Protein AF-A0A947QYA0-F1 (afdb_monomer)

pLDDT: mean 78.35, std 23.09, range [25.53, 98.69]

Mean predicted aligned error: 10.12 Å

Radius of gyration: 20.87 Å; Cα contacts (8 Å, |Δi|>4): 511; chains: 1; bounding box: 66×56×54 Å

Foldseek 3Di:
DDDDDPDDPPDDQDDDDDDDPPDDDPPPPPPDPDDPVPDRADFDPDQVVVVCVVVCVLVVVLCVVPVVVCVVLVNCVVLVVLLVVLVCCQPPVQVVLLVPFDQQADPPLVVVQVVLCVVLVVLQWHKFKDFDDCSFFRPVCVVLQSAGIKIKIKHFFDLVVLLPPLDASDDLSVSVQQSSQSVSVVVSQVVLSNRRKRKHKDGLPRSGGDRQVVCQQRQQADQALQRAGQGQPQGRGITMMMMHIPDPHDGHGGDPLVRVVLRLLACQLCVQQPLNQWANAFDCDNNDGHTHGNCVSNSVVCSVSSGGDRSLNRQLCNVPGSPVQVVCCVVPNDGDD

Solvent-accessible surface area (backbone atoms only — not comparable to full-atom values): 19123 Å² total; per-residue (Å²): 138,86,80,83,77,80,84,72,84,90,73,79,86,70,83,81,83,76,80,63,96,86,61,87,80,83,81,80,80,87,85,69,98,72,65,77,91,80,60,85,75,48,67,63,96,54,55,54,64,52,48,50,53,55,46,46,54,52,46,48,52,45,45,72,65,41,46,62,55,30,54,78,63,64,43,42,62,61,51,47,50,42,40,47,57,32,50,50,44,54,74,66,43,41,66,62,56,43,71,68,39,47,88,69,54,68,83,54,51,67,58,50,54,50,54,52,47,53,57,35,40,77,74,57,31,50,70,26,29,19,68,62,61,67,93,44,39,28,70,93,48,53,82,76,52,86,36,52,30,25,42,34,33,36,34,68,40,60,61,70,54,41,69,54,45,69,42,58,93,60,80,44,53,66,51,57,37,42,28,52,51,33,57,52,52,54,55,52,53,48,52,46,26,74,43,28,32,43,58,44,65,43,45,59,85,63,80,53,58,56,53,58,66,45,36,24,42,12,35,55,24,36,67,34,57,80,68,45,45,31,24,68,89,47,17,53,38,59,51,47,34,38,34,25,30,71,52,93,56,81,61,43,58,62,51,89,78,58,40,62,63,51,35,70,72,55,48,48,32,45,74,65,32,90,51,60,19,38,42,92,58,69,40,83,54,63,89,39,82,36,32,54,69,40,56,85,39,39,45,62,51,26,61,70,20,54,56,53,44,51,46,46,51,58,28,45,36,51,72,62,33,35,68,57,38,48,55,40,30,74,73,74,65,42,70,65,129

Secondary structure (DSSP, 8-state):
--------GGG---PPPPPPTTS-------S----TTS------SS-HHHHHHHHHHHHHHHHHHHHHHHHHTTHIIIIIHHHHHHHHIIIIIHHHHHHT--S-----HHHHHHHHHHHHHHTTEEEEEEE--GGGB-GGGGGG---SEEEEEEEE--HHHHHT-S-TTS--HHHHHHHHHHHHHHHHHHHHHHTT--EEEE-TT--SB-HHHHHHHTTS-EE-TTSSEEBTTTBT-EEEEEEEESS-PPPP------HHHHHHHH-HHHHH-TT--B-SS-EEETTEEEPPB-HHHHHHHHHHTTS--HHHHT-HHHHH-HHHHHHHHHHHS----

Sequence (337 aa):
MMGLTRYNVKKQKVEPRPPNPGKEITDKLSFVKLDPINIDLYSEINPLDELIVEMADKFALATLTEIPKWYKRNKLIKYGWGVSKSLLKMNFLQDFQNRLVSKKREEDLDRLKKDIKEYSAGLGYICGFTKIDRRFIAKARDEKFPYNTALVLGMEMDKGLLDEVPQPGKKLFDFEIYVKSGQEIYKVARFIRSKGYRCWVRVPFDGWVKYPPHAINAGLGELGAQGVVITKEFGPRQRWGMISIDADIEMDSPVDLKMAAYCDACRKCIKACPGRAISEDRVWWRGVYKRKINDTKCWPYFTKYEGCGICLKVCPINRHGYAECMAAFEKNGTILR

Nearest PDB structures (foldseek):
  4ur3-assembly2_F  TM=8.613E-01  e=3.051E-14  Sulfurospirillum multivorans
  4ur3-assembly1_A  TM=8.333E-01  e=2.040E-14  Sulfurospirillum multivorans
  8q4h-assembly1_B  TM=8.816E-01  e=8.117E-14  Desulfitobacterium hafniense TCE1
  4ur3-assembly3_C  TM=8.707E-01  e=1.214E-13  Sulfurospirillum multivorans
  4ur3-assembly2_E  TM=8.457E-01  e=2.718E-13  Sulfurospirillum multivorans

Structure (mmCIF, N/CA/C/O backbone):
data_AF-A0A947QYA0-F1
#
_entry.id   AF-A0A947QYA0-F1
#
loop_
_atom_site.group_PDB
_atom_site.id
_atom_site.type_symbol
_atom_site.label_atom_id
_atom_site.label_alt_id
_atom_site.label_comp_id
_atom_site.label_asym_id
_atom_site.label_entity_id
_atom_site.label_seq_id
_atom_site.pdbx_PDB_ins_code
_atom_site.Cartn_x
_atom_site.Cartn_y
_atom_site.Cartn_z
_atom_site.occupancy
_atom_site.B_iso_or_equiv
_atom_site.auth_seq_id
_atom_site.auth_comp_id
_atom_site.auth_asym_id
_atom_site.auth_atom_id
_atom_site.pdbx_PDB_model_num
ATOM 1 N N . MET A 1 1 ? 43.607 -20.276 2.473 1.00 31.22 1 MET A N 1
ATOM 2 C CA . MET A 1 1 ? 42.440 -20.547 1.603 1.00 31.22 1 MET A CA 1
ATOM 3 C C . MET A 1 1 ? 41.326 -21.142 2.459 1.00 31.22 1 MET A C 1
ATOM 5 O O . MET A 1 1 ? 41.333 -22.339 2.701 1.00 31.22 1 MET A O 1
ATOM 9 N N . MET A 1 2 ? 40.425 -20.315 2.999 1.00 26.70 2 MET A N 1
ATOM 10 C CA . MET A 1 2 ? 39.260 -20.795 3.756 1.00 26.70 2 MET A CA 1
ATOM 11 C C . MET A 1 2 ? 38.123 -21.082 2.773 1.00 26.70 2 MET A C 1
ATOM 13 O O . MET A 1 2 ? 37.669 -20.186 2.062 1.00 26.70 2 MET A O 1
ATOM 17 N N . GLY A 1 3 ? 37.726 -22.351 2.685 1.00 25.95 3 GLY A N 1
ATOM 18 C CA . GLY A 1 3 ? 36.677 -22.821 1.788 1.00 25.95 3 GLY A CA 1
ATOM 19 C C . GLY A 1 3 ? 35.308 -22.259 2.171 1.00 25.95 3 GLY A C 1
ATOM 20 O O . GLY A 1 3 ? 34.833 -22.461 3.285 1.00 25.95 3 GLY A O 1
ATOM 21 N N . LEU A 1 4 ? 34.667 -21.577 1.222 1.00 27.31 4 LEU A N 1
ATOM 22 C CA . LEU A 1 4 ? 33.267 -21.162 1.291 1.00 27.31 4 LEU A CA 1
ATOM 23 C C . LEU A 1 4 ? 32.371 -22.405 1.376 1.00 27.31 4 LEU A C 1
ATOM 25 O O . LEU A 1 4 ? 32.136 -23.089 0.378 1.00 27.31 4 LEU A O 1
ATOM 29 N N . THR A 1 5 ? 31.854 -22.704 2.564 1.00 29.92 5 THR A N 1
ATOM 30 C CA . THR A 1 5 ? 30.836 -23.739 2.749 1.00 29.92 5 THR A CA 1
ATOM 31 C C . THR A 1 5 ? 29.537 -23.248 2.104 1.00 29.92 5 THR A C 1
ATOM 33 O O . THR A 1 5 ? 28.936 -22.268 2.542 1.00 29.92 5 THR A O 1
ATOM 36 N N . ARG A 1 6 ? 29.106 -23.889 1.010 1.00 29.11 6 ARG A N 1
ATOM 37 C CA . ARG A 1 6 ? 27.825 -23.582 0.356 1.00 29.11 6 ARG A CA 1
ATOM 38 C C . ARG A 1 6 ? 26.673 -23.898 1.317 1.00 29.11 6 ARG A C 1
ATOM 40 O O . ARG A 1 6 ? 26.448 -25.054 1.663 1.00 29.11 6 ARG A O 1
ATOM 47 N N . TYR A 1 7 ? 25.945 -22.857 1.712 1.00 30.08 7 TYR A N 1
ATOM 48 C CA . TYR A 1 7 ? 24.762 -22.910 2.571 1.00 30.08 7 TYR A CA 1
ATOM 49 C C . TYR A 1 7 ? 23.664 -23.788 1.937 1.00 30.08 7 TYR A C 1
ATOM 51 O O . TYR A 1 7 ? 23.160 -23.479 0.854 1.00 30.08 7 TYR A O 1
ATOM 59 N N . ASN A 1 8 ? 23.311 -24.910 2.575 1.00 30.14 8 ASN A N 1
ATOM 60 C CA . ASN A 1 8 ? 22.344 -25.878 2.048 1.00 30.14 8 ASN A CA 1
ATOM 61 C C . ASN A 1 8 ? 20.943 -25.637 2.637 1.00 30.14 8 ASN A C 1
ATOM 63 O O . ASN A 1 8 ? 20.602 -26.140 3.703 1.00 30.14 8 ASN A O 1
ATOM 67 N N . VAL A 1 9 ? 20.130 -24.875 1.902 1.00 33.84 9 VAL A N 1
ATOM 68 C CA . VAL A 1 9 ? 18.779 -24.413 2.280 1.00 33.84 9 VAL A CA 1
ATOM 69 C C . VAL A 1 9 ? 17.756 -25.560 2.435 1.00 33.84 9 VAL A C 1
ATOM 71 O O . VAL A 1 9 ? 16.688 -25.356 2.994 1.00 33.84 9 VAL A O 1
ATOM 74 N N . LYS A 1 10 ? 18.054 -26.780 1.964 1.00 30.34 10 LYS A N 1
ATOM 75 C CA . LYS A 1 10 ? 17.074 -27.881 1.840 1.00 30.34 10 LYS A CA 1
ATOM 76 C C . LYS A 1 10 ? 16.893 -28.769 3.086 1.00 30.34 10 LYS A C 1
ATOM 78 O O . LYS A 1 10 ? 16.230 -29.794 2.978 1.00 30.34 10 LYS A O 1
ATOM 83 N N . LYS A 1 11 ? 17.520 -28.467 4.231 1.00 30.19 11 LYS A N 1
ATOM 84 C CA . LYS A 1 11 ? 17.563 -29.401 5.384 1.00 30.19 11 LYS A CA 1
ATOM 85 C C . LYS A 1 11 ? 17.212 -28.812 6.755 1.00 30.19 11 LYS A C 1
ATOM 87 O O . LYS A 1 11 ? 17.396 -29.500 7.755 1.00 30.19 11 LYS A O 1
ATOM 92 N N . GLN A 1 12 ? 16.722 -27.580 6.844 1.00 32.72 12 GLN A N 1
ATOM 93 C CA . GLN A 1 12 ? 16.329 -27.024 8.142 1.00 32.72 12 GLN A CA 1
ATOM 94 C C . GLN A 1 12 ? 14.860 -27.330 8.421 1.00 32.72 12 GLN A C 1
ATOM 96 O O . GLN A 1 12 ? 14.019 -26.896 7.651 1.00 32.72 12 GLN A O 1
ATOM 101 N N . LYS A 1 13 ? 14.583 -28.070 9.505 1.00 25.72 13 LYS A N 1
ATOM 102 C CA . LYS A 1 13 ? 13.249 -28.227 10.104 1.00 25.72 13 LYS A CA 1
ATOM 103 C C . LYS A 1 13 ? 12.979 -27.047 11.053 1.00 25.72 13 LYS A C 1
ATOM 105 O O . LYS A 1 13 ? 13.801 -26.823 11.935 1.00 25.72 13 LYS A O 1
ATOM 110 N N . VAL A 1 14 ? 11.887 -26.290 10.894 1.00 32.12 14 VAL A N 1
ATOM 111 C CA . VAL A 1 14 ? 11.500 -25.164 11.783 1.00 32.12 14 VAL A CA 1
ATOM 112 C C . VAL A 1 14 ? 10.113 -25.431 12.333 1.00 32.12 14 VAL A C 1
ATOM 114 O O . VAL A 1 14 ? 9.182 -25.744 11.595 1.00 32.12 14 VAL A O 1
ATOM 117 N N . GLU A 1 15 ? 9.981 -25.276 13.644 1.00 29.33 15 GLU A N 1
ATOM 118 C CA . GLU A 1 15 ? 8.714 -25.428 14.346 1.00 29.33 15 GLU A CA 1
ATOM 119 C C . GLU A 1 15 ? 7.908 -24.112 14.329 1.00 29.33 15 GLU A C 1
ATOM 121 O O . GLU A 1 15 ? 8.476 -23.028 14.514 1.00 29.33 15 GLU A O 1
ATOM 126 N N . PRO A 1 16 ? 6.582 -24.165 14.095 1.00 33.41 16 PRO A N 1
ATOM 127 C CA . PRO A 1 16 ? 5.722 -22.987 14.088 1.00 33.41 16 PRO A CA 1
ATOM 128 C C . PRO A 1 16 ? 5.685 -22.300 15.460 1.00 33.41 16 PRO A C 1
ATOM 130 O O . PRO A 1 16 ? 5.711 -22.942 16.508 1.00 33.41 16 PRO A O 1
ATOM 133 N N . ARG A 1 17 ? 5.579 -20.964 15.460 1.00 34.44 17 ARG A N 1
ATOM 134 C CA . ARG A 1 17 ? 5.457 -20.183 16.697 1.00 34.44 17 ARG A CA 1
ATOM 135 C C . ARG A 1 17 ? 4.131 -20.528 17.394 1.00 34.44 17 ARG A C 1
ATOM 137 O O . ARG A 1 17 ? 3.089 -20.391 16.750 1.00 34.44 17 ARG A O 1
ATOM 144 N N . PRO A 1 18 ? 4.141 -20.900 18.686 1.00 33.19 18 PRO A N 1
ATOM 145 C CA . PRO A 1 18 ? 2.910 -21.158 19.416 1.00 33.19 18 PRO A CA 1
ATOM 146 C C . PRO A 1 18 ? 2.047 -19.884 19.514 1.00 33.19 18 PRO A C 1
ATOM 148 O O . PRO A 1 18 ? 2.590 -18.770 19.486 1.00 33.19 18 PRO A O 1
ATOM 151 N N . PRO A 1 19 ? 0.713 -20.027 19.617 1.00 37.72 19 PRO A N 1
ATOM 152 C CA . PRO A 1 19 ? -0.215 -18.909 19.761 1.00 37.72 19 PRO A CA 1
ATOM 153 C C . PRO A 1 19 ? 0.174 -17.990 20.927 1.00 37.72 19 PRO A C 1
ATOM 155 O O . PRO A 1 19 ? 0.629 -18.452 21.973 1.00 37.72 19 PRO A O 1
ATOM 158 N N . ASN A 1 20 ? -0.015 -16.678 20.764 1.00 38.50 20 ASN A N 1
ATOM 159 C CA . ASN A 1 20 ? 0.083 -15.745 21.886 1.00 38.50 20 ASN A CA 1
ATOM 160 C C . ASN A 1 20 ? -1.099 -16.035 22.841 1.00 38.50 20 ASN A C 1
ATOM 162 O O . ASN A 1 20 ? -2.232 -16.087 22.356 1.00 38.50 20 ASN A O 1
ATOM 166 N N . PRO A 1 21 ? -0.889 -16.188 24.164 1.00 35.03 21 PRO A N 1
ATOM 167 C CA . PRO A 1 21 ? -1.960 -16.446 25.139 1.00 35.03 21 PRO A CA 1
ATOM 168 C C . PRO A 1 21 ? -3.083 -15.388 25.178 1.00 35.03 21 PRO A C 1
ATOM 170 O O . PRO A 1 21 ? -4.067 -15.566 25.886 1.00 35.03 21 PRO A O 1
ATOM 173 N N . GLY A 1 22 ? -2.966 -14.289 24.425 1.00 41.53 22 GLY A N 1
ATOM 174 C CA . GLY A 1 22 ? -3.929 -13.191 24.392 1.00 41.53 22 GLY A CA 1
ATOM 175 C C . GLY A 1 22 ? -4.963 -13.172 23.260 1.00 41.53 22 GLY A C 1
ATOM 176 O O . GLY A 1 22 ? -5.577 -12.117 23.113 1.00 41.53 22 GLY A O 1
ATOM 177 N N . LYS A 1 23 ? -5.146 -14.223 22.440 1.00 36.81 23 LYS A N 1
ATOM 178 C CA . LYS A 1 23 ? -6.290 -14.354 21.499 1.00 36.81 23 LYS A CA 1
ATOM 179 C C . LYS A 1 23 ? -6.265 -15.704 20.768 1.00 36.81 23 LYS A C 1
ATOM 181 O O . LYS A 1 23 ? -5.322 -15.982 20.029 1.00 36.81 23 LYS A O 1
ATOM 186 N N . GLU A 1 24 ? -7.303 -16.519 20.954 1.00 31.59 24 GLU A N 1
ATOM 187 C CA . GLU A 1 24 ? -7.482 -17.789 20.241 1.00 31.59 24 GLU A CA 1
ATOM 188 C C . GLU A 1 24 ? -7.489 -17.573 18.719 1.00 31.59 24 GLU A C 1
ATOM 190 O O . GLU A 1 24 ? -8.230 -16.745 18.183 1.00 31.59 24 GLU A O 1
ATOM 195 N N . ILE A 1 25 ? -6.644 -18.327 18.015 1.00 33.81 25 ILE A N 1
ATOM 196 C CA . ILE A 1 25 ? -6.701 -18.469 16.561 1.00 33.81 25 ILE A CA 1
ATOM 197 C C . ILE A 1 25 ? -7.851 -19.434 16.270 1.00 33.81 25 ILE A C 1
ATOM 199 O O . ILE A 1 25 ? -7.698 -20.645 16.402 1.00 33.81 25 ILE A O 1
ATOM 203 N N . THR A 1 26 ? -9.009 -18.910 15.878 1.00 33.06 26 THR A N 1
ATOM 204 C CA . THR A 1 26 ? -10.124 -19.720 15.373 1.00 33.06 26 THR A CA 1
ATOM 205 C C . THR A 1 26 ? -9.964 -19.976 13.873 1.00 33.06 26 THR A C 1
ATOM 207 O O . THR A 1 26 ? -10.788 -19.568 13.060 1.00 33.06 26 THR A O 1
ATOM 210 N N . ASP A 1 27 ? -8.891 -20.669 13.484 1.00 32.41 27 ASP A N 1
ATOM 211 C CA . ASP A 1 27 ? -8.759 -21.193 12.122 1.00 32.41 27 ASP A CA 1
ATOM 212 C C . ASP A 1 27 ? -9.452 -22.559 12.024 1.00 32.41 27 ASP A C 1
ATOM 214 O O . ASP A 1 27 ? -8.871 -23.615 12.265 1.00 32.41 27 ASP A O 1
ATOM 218 N N . LYS A 1 28 ? -10.720 -22.530 11.609 1.00 29.25 28 LYS A N 1
ATOM 219 C CA . LYS A 1 28 ? -11.321 -23.605 10.808 1.00 29.25 28 LYS A CA 1
ATOM 220 C C . LYS A 1 28 ? -11.750 -23.020 9.460 1.00 29.25 28 LYS A C 1
ATOM 222 O O . LYS A 1 28 ? -12.935 -22.864 9.192 1.00 29.25 28 LYS A O 1
ATOM 227 N N . LEU A 1 29 ? -10.779 -22.665 8.617 1.00 32.69 29 LEU A N 1
ATOM 228 C CA . LEU A 1 29 ? -11.020 -22.332 7.208 1.00 32.69 29 LEU A CA 1
ATOM 229 C C . LEU A 1 29 ? -10.965 -23.626 6.379 1.00 32.69 29 LEU A C 1
ATOM 231 O O . LEU A 1 29 ? -9.917 -24.254 6.259 1.00 32.69 29 LEU A O 1
ATOM 235 N N . SER A 1 30 ? -12.114 -24.045 5.843 1.00 27.11 30 SER A N 1
ATOM 236 C CA . SER A 1 30 ? -12.373 -25.365 5.243 1.00 27.11 30 SER A CA 1
ATOM 237 C C . SER A 1 30 ? -12.314 -25.423 3.707 1.00 27.11 30 SER A C 1
ATOM 239 O O . SER A 1 30 ? -12.821 -26.375 3.122 1.00 27.11 30 SER A O 1
ATOM 241 N N . PHE A 1 31 ? -11.690 -24.466 3.016 1.00 27.56 31 PHE A N 1
ATOM 242 C CA . PHE A 1 31 ? -11.743 -24.407 1.540 1.00 27.56 31 PHE A CA 1
ATOM 243 C C . PHE A 1 31 ? -10.411 -24.582 0.801 1.00 27.56 31 PHE A C 1
ATOM 245 O O . PHE A 1 31 ? -10.337 -24.323 -0.396 1.00 27.56 31 PHE A O 1
ATOM 252 N N . VAL A 1 32 ? -9.371 -25.116 1.446 1.00 31.05 32 VAL A N 1
ATOM 253 C CA . VAL A 1 32 ? -8.182 -25.578 0.712 1.00 31.05 32 VAL A CA 1
ATOM 254 C C . VAL A 1 32 ? -7.774 -26.961 1.214 1.00 31.05 32 VAL A C 1
ATOM 256 O O . VAL A 1 32 ? -7.198 -27.094 2.290 1.00 31.05 32 VAL A O 1
ATOM 259 N N . LYS A 1 33 ? -8.074 -28.015 0.440 1.00 25.53 33 LYS A N 1
ATOM 260 C CA . LYS A 1 33 ? -7.442 -29.328 0.642 1.00 25.53 33 LYS A CA 1
ATOM 261 C C . LYS A 1 33 ? -5.977 -29.194 0.237 1.00 25.53 33 LYS A C 1
ATOM 263 O O . LYS A 1 33 ? -5.658 -29.108 -0.945 1.00 25.53 33 LYS A O 1
ATOM 268 N N . LEU A 1 34 ? -5.115 -29.124 1.239 1.00 31.20 34 LEU A N 1
ATOM 269 C CA . LEU A 1 34 ? -3.672 -29.010 1.103 1.00 31.20 34 LEU A CA 1
ATOM 270 C C . LEU A 1 34 ? -3.041 -30.355 1.484 1.00 31.20 34 LEU A C 1
ATOM 272 O O . LEU A 1 34 ? -3.290 -30.863 2.574 1.00 31.20 34 LEU A O 1
ATOM 276 N N . ASP A 1 35 ? -2.279 -30.937 0.555 1.00 30.56 35 ASP A N 1
ATOM 277 C CA . ASP A 1 35 ? -1.570 -32.214 0.710 1.00 30.56 35 ASP A CA 1
ATOM 278 C C . ASP A 1 35 ? -0.407 -32.072 1.721 1.00 30.56 35 ASP A C 1
ATOM 280 O O . ASP A 1 35 ? 0.559 -31.354 1.436 1.00 30.56 35 ASP A O 1
ATOM 284 N N . PRO A 1 36 ? -0.466 -32.741 2.890 1.00 31.17 36 PRO A N 1
ATOM 285 C CA . PRO A 1 36 ? 0.509 -32.583 3.971 1.00 31.17 36 PRO A CA 1
ATOM 286 C C . PRO A 1 36 ? 1.910 -33.133 3.672 1.00 31.17 36 PRO A C 1
ATOM 288 O O . PRO A 1 36 ? 2.841 -32.814 4.405 1.00 31.17 36 PRO A O 1
ATOM 291 N N . ILE A 1 37 ? 2.088 -33.956 2.631 1.00 30.08 37 ILE A N 1
ATOM 292 C CA . ILE A 1 37 ? 3.394 -34.560 2.299 1.00 30.08 37 ILE A CA 1
ATOM 293 C C . ILE A 1 37 ? 4.252 -33.643 1.412 1.00 30.08 37 ILE A C 1
ATOM 295 O O . ILE A 1 37 ? 5.474 -33.780 1.385 1.00 30.08 37 ILE A O 1
ATOM 299 N N . ASN A 1 38 ? 3.642 -32.652 0.755 1.00 30.31 38 ASN A N 1
ATOM 300 C CA . ASN A 1 38 ? 4.320 -31.732 -0.167 1.00 30.31 38 ASN A CA 1
ATOM 301 C C . ASN A 1 38 ? 4.399 -30.274 0.329 1.00 30.31 38 ASN A C 1
ATOM 303 O O . ASN A 1 38 ? 4.838 -29.392 -0.412 1.00 30.31 38 ASN A O 1
ATOM 307 N N . ILE A 1 39 ? 3.994 -29.997 1.572 1.00 30.45 39 ILE A N 1
ATOM 308 C CA . ILE A 1 39 ? 3.963 -28.643 2.141 1.00 30.45 39 ILE A CA 1
ATOM 309 C C . ILE A 1 39 ? 4.933 -28.574 3.316 1.00 30.45 39 ILE A C 1
ATOM 311 O O . ILE A 1 39 ? 4.576 -28.769 4.473 1.00 30.45 39 ILE A O 1
ATOM 315 N N . ASP A 1 40 ? 6.187 -28.280 2.983 1.00 28.52 40 ASP A N 1
ATOM 316 C CA . ASP A 1 40 ? 7.216 -27.941 3.959 1.00 28.52 40 ASP A CA 1
ATOM 317 C C . ASP A 1 40 ? 7.166 -26.421 4.222 1.00 28.52 40 ASP A C 1
ATOM 319 O O . ASP A 1 40 ? 7.440 -25.583 3.353 1.00 28.52 40 ASP A O 1
ATOM 323 N N . LEU A 1 41 ? 6.679 -26.075 5.413 1.00 31.88 41 LEU A N 1
ATOM 324 C CA . LEU A 1 41 ? 6.309 -24.737 5.866 1.00 31.88 41 LEU A CA 1
ATOM 325 C C . LEU A 1 41 ? 7.538 -23.971 6.370 1.00 31.88 41 LEU A C 1
ATOM 327 O O . LEU A 1 41 ? 8.047 -24.278 7.440 1.00 31.88 41 LEU A O 1
ATOM 331 N N . TYR A 1 42 ? 7.943 -22.896 5.680 1.00 33.66 42 TYR A N 1
ATOM 332 C CA . TYR A 1 42 ? 8.852 -21.898 6.266 1.00 33.66 42 TYR A CA 1
ATOM 333 C C . TYR A 1 42 ? 8.341 -20.475 6.090 1.00 33.66 42 TYR A C 1
ATOM 335 O O . TYR A 1 42 ? 8.258 -19.914 4.989 1.00 33.66 42 TYR A O 1
ATOM 343 N N . SER A 1 43 ? 8.050 -19.894 7.253 1.00 30.97 43 SER A N 1
ATOM 344 C CA . SER A 1 43 ? 8.155 -18.481 7.563 1.00 30.97 43 SER A CA 1
ATOM 345 C C . SER A 1 43 ? 9.563 -17.957 7.279 1.00 30.97 43 SER A C 1
ATOM 347 O O . SER A 1 43 ? 10.472 -18.650 6.838 1.00 30.97 43 SER A O 1
ATOM 349 N N . GLU A 1 44 ? 9.711 -16.666 7.489 1.00 37.16 44 GLU A N 1
ATOM 350 C CA . GLU A 1 44 ? 10.915 -15.892 7.296 1.00 37.16 44 GLU A CA 1
ATOM 351 C C . GLU A 1 44 ? 12.205 -16.641 7.722 1.00 37.16 44 GLU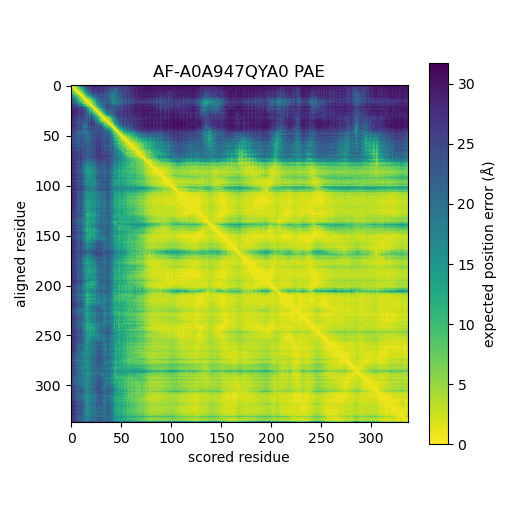 A C 1
ATOM 353 O O . GLU A 1 44 ? 12.353 -16.911 8.902 1.00 37.16 44 GLU A O 1
ATOM 358 N N . ILE A 1 45 ? 13.131 -16.976 6.800 1.00 30.81 45 ILE A N 1
ATOM 359 C CA . ILE A 1 45 ? 14.412 -17.663 7.142 1.00 30.81 45 ILE A CA 1
ATOM 360 C C . ILE A 1 45 ? 15.259 -16.878 8.166 1.00 30.81 45 ILE A C 1
ATOM 362 O O . ILE A 1 45 ? 16.112 -17.466 8.808 1.00 30.81 45 ILE A O 1
ATOM 366 N N . ASN A 1 46 ? 14.945 -15.602 8.392 1.00 31.81 46 ASN A N 1
ATOM 367 C CA . ASN A 1 46 ? 15.413 -14.852 9.551 1.00 31.81 46 ASN A CA 1
ATOM 368 C C . ASN A 1 46 ? 14.168 -14.365 10.311 1.00 31.81 46 ASN A C 1
ATOM 370 O O . ASN A 1 46 ? 13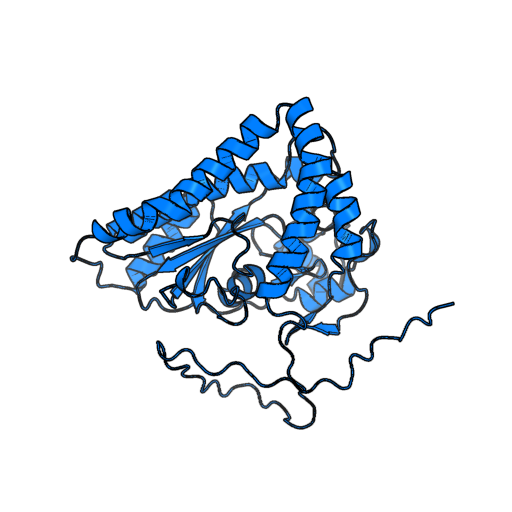.285 -13.785 9.658 1.00 31.81 46 ASN A O 1
ATOM 374 N N . PRO A 1 47 ? 14.042 -14.559 11.640 1.00 37.84 47 PRO A N 1
ATOM 375 C CA . PRO A 1 47 ? 13.029 -13.855 12.422 1.00 37.84 47 PRO A CA 1
ATOM 376 C C . PRO A 1 47 ? 13.095 -12.358 12.093 1.00 37.84 47 PRO A C 1
ATOM 378 O O . PRO A 1 47 ? 14.174 -11.821 11.851 1.00 37.84 47 PRO A O 1
ATOM 381 N N . LEU A 1 48 ? 11.956 -11.653 12.067 1.00 38.47 48 LEU A N 1
ATOM 382 C CA . LEU A 1 48 ? 11.957 -10.200 11.825 1.00 38.47 48 LEU A CA 1
ATOM 383 C C . LEU A 1 48 ? 12.933 -9.455 12.754 1.00 38.47 48 LEU A C 1
ATOM 385 O O . LEU A 1 48 ? 13.435 -8.409 12.371 1.00 38.47 48 LEU A O 1
ATOM 389 N N . ASP A 1 49 ? 13.245 -10.027 13.916 1.00 35.47 49 ASP A N 1
ATOM 390 C CA . ASP A 1 49 ? 14.230 -9.523 14.871 1.00 35.47 49 ASP A CA 1
ATOM 391 C C . ASP A 1 49 ? 15.674 -9.500 14.304 1.00 35.47 49 ASP A C 1
ATOM 393 O O . ASP A 1 49 ? 16.422 -8.570 14.582 1.00 35.47 49 ASP A O 1
ATOM 397 N N . GLU A 1 50 ? 16.058 -10.438 13.432 1.00 34.66 50 GLU A N 1
ATOM 398 C CA . GLU A 1 50 ? 17.332 -10.406 12.686 1.00 34.66 50 GLU A CA 1
ATOM 399 C C . GLU A 1 50 ? 17.273 -9.444 11.489 1.00 34.66 50 GLU A C 1
ATOM 401 O O . GLU A 1 50 ? 18.268 -8.804 11.145 1.00 34.66 50 GLU A O 1
ATOM 406 N N . LEU A 1 51 ? 16.085 -9.257 10.897 1.00 40.69 51 LEU A N 1
ATOM 407 C CA . LEU A 1 51 ? 15.862 -8.226 9.880 1.00 40.69 51 LEU A CA 1
ATOM 408 C C . LEU A 1 51 ? 16.074 -6.820 10.459 1.00 40.69 51 LEU A C 1
ATOM 410 O O . LEU A 1 51 ? 16.473 -5.933 9.717 1.00 40.69 51 LEU A O 1
ATOM 414 N N . ILE A 1 52 ? 15.833 -6.611 11.762 1.00 40.81 52 ILE A N 1
ATOM 415 C CA . ILE A 1 52 ? 16.133 -5.348 12.456 1.00 40.81 52 ILE A CA 1
ATOM 416 C C . ILE A 1 52 ? 17.638 -5.085 12.461 1.00 40.81 52 ILE A C 1
ATOM 418 O O . ILE A 1 52 ? 18.027 -3.948 12.227 1.00 40.81 52 ILE A O 1
ATOM 422 N N . VAL A 1 53 ? 18.473 -6.105 12.680 1.00 41.47 53 VAL A N 1
ATOM 423 C CA . VAL A 1 53 ? 19.940 -5.973 12.665 1.00 41.47 53 VAL A CA 1
ATOM 424 C C . VAL A 1 53 ? 20.439 -5.715 11.242 1.00 41.47 53 VAL A C 1
ATOM 426 O O . VAL A 1 53 ? 21.127 -4.728 11.006 1.00 41.47 53 VAL A O 1
ATOM 429 N N . GLU A 1 54 ? 19.994 -6.499 10.255 1.00 42.06 54 GLU A N 1
ATOM 430 C CA . GLU A 1 54 ? 20.364 -6.269 8.850 1.00 42.06 54 GLU A CA 1
ATOM 431 C C . GLU A 1 54 ? 19.834 -4.935 8.302 1.00 42.06 54 GLU A C 1
ATOM 433 O O . GLU A 1 54 ? 20.502 -4.270 7.507 1.00 42.06 54 GLU A O 1
ATOM 438 N N . MET A 1 55 ? 18.619 -4.527 8.691 1.00 41.78 55 MET A N 1
ATOM 439 C CA . MET A 1 55 ? 18.088 -3.205 8.366 1.00 41.78 55 MET A CA 1
ATOM 440 C C . MET A 1 55 ? 18.846 -2.122 9.111 1.00 41.78 55 MET A C 1
ATOM 442 O O . MET A 1 55 ? 19.054 -1.084 8.506 1.00 41.78 55 MET A O 1
ATOM 446 N N . ALA A 1 56 ? 19.270 -2.323 10.359 1.00 43.59 56 ALA A N 1
ATOM 447 C CA . ALA A 1 56 ? 20.089 -1.361 11.085 1.00 43.59 56 ALA A CA 1
ATOM 448 C C . ALA A 1 56 ? 21.445 -1.176 10.401 1.00 43.59 56 ALA A C 1
ATOM 450 O O . ALA A 1 56 ? 21.850 -0.037 10.229 1.00 43.59 56 ALA A O 1
ATOM 451 N N . ASP A 1 57 ? 22.077 -2.237 9.898 1.00 46.34 57 ASP A N 1
ATOM 452 C CA . ASP A 1 57 ? 23.325 -2.146 9.132 1.00 46.34 57 ASP A CA 1
ATOM 453 C C . ASP A 1 57 ? 23.113 -1.472 7.769 1.00 46.34 57 ASP A C 1
ATOM 455 O O . ASP A 1 57 ? 23.852 -0.562 7.388 1.00 46.34 57 ASP A O 1
ATOM 459 N N . LYS A 1 58 ? 22.055 -1.847 7.034 1.00 47.25 58 LYS A N 1
ATOM 460 C CA . LYS A 1 58 ? 21.684 -1.207 5.755 1.00 47.25 58 LYS A CA 1
ATOM 461 C C . LYS A 1 58 ? 21.259 0.253 5.947 1.00 47.25 58 LYS A C 1
ATOM 463 O O . LYS A 1 58 ? 21.542 1.087 5.086 1.00 47.25 58 LYS A O 1
ATOM 468 N N . PHE A 1 59 ? 20.589 0.567 7.052 1.00 46.78 59 PHE A N 1
ATOM 469 C CA . PHE A 1 59 ? 20.145 1.906 7.424 1.00 46.78 59 PHE A CA 1
ATOM 470 C C . PHE A 1 59 ? 21.308 2.728 7.955 1.00 46.78 59 PHE A C 1
ATOM 472 O O . PHE A 1 59 ? 21.379 3.893 7.608 1.00 46.78 59 PHE A O 1
ATOM 479 N N . ALA A 1 60 ? 22.246 2.156 8.707 1.00 48.19 60 ALA A N 1
ATOM 480 C CA . ALA A 1 60 ? 23.485 2.800 9.127 1.00 48.19 60 ALA A CA 1
ATOM 481 C C . ALA A 1 60 ? 24.355 3.114 7.910 1.00 48.19 60 ALA A C 1
ATOM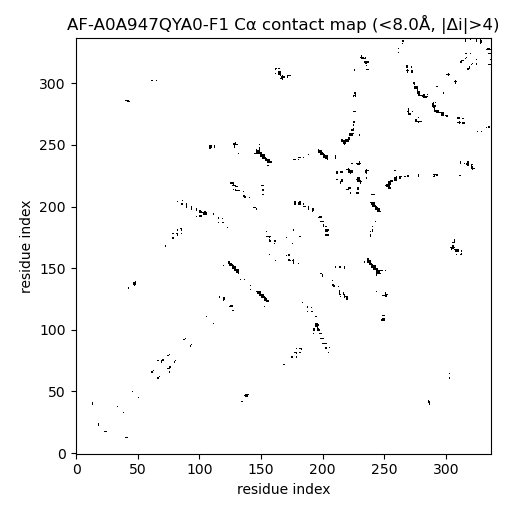 483 O O . ALA A 1 60 ? 24.812 4.242 7.769 1.00 48.19 60 ALA A O 1
ATOM 484 N N . LEU A 1 61 ? 24.490 2.178 6.966 1.00 47.31 61 LEU A N 1
ATOM 485 C CA . LEU A 1 61 ? 25.181 2.417 5.702 1.00 47.31 61 LEU A CA 1
ATOM 486 C C . LEU A 1 61 ? 24.494 3.527 4.895 1.00 47.31 61 LEU A C 1
ATOM 488 O O . LEU A 1 61 ? 25.150 4.481 4.496 1.00 47.31 61 LEU A O 1
ATOM 492 N N . ALA A 1 62 ? 23.170 3.462 4.718 1.00 48.16 62 ALA A N 1
ATOM 493 C CA . ALA A 1 62 ? 22.412 4.516 4.042 1.00 48.16 62 ALA A CA 1
ATOM 494 C C . ALA A 1 62 ? 22.468 5.855 4.799 1.00 48.16 62 ALA A C 1
ATOM 496 O O . ALA A 1 62 ? 22.533 6.911 4.186 1.00 48.16 62 ALA A O 1
ATOM 497 N N . THR A 1 63 ? 22.491 5.831 6.128 1.00 51.16 63 THR A N 1
ATOM 498 C CA . THR A 1 63 ? 22.639 7.007 6.991 1.00 51.16 63 THR A CA 1
ATOM 499 C C . THR A 1 63 ? 24.002 7.642 6.738 1.00 51.16 63 THR A C 1
ATOM 501 O O . THR A 1 63 ? 24.078 8.823 6.422 1.00 51.16 63 THR A O 1
ATOM 504 N N . LEU A 1 64 ? 25.073 6.853 6.768 1.00 51.31 64 LEU A N 1
ATOM 505 C CA . LEU A 1 64 ? 26.440 7.317 6.551 1.00 51.31 64 LEU A CA 1
ATOM 506 C C . LEU A 1 64 ? 26.683 7.800 5.112 1.00 51.31 64 LEU A C 1
ATOM 508 O O . LEU A 1 64 ? 27.439 8.750 4.918 1.00 51.31 64 LEU A O 1
ATOM 512 N N . THR A 1 65 ? 26.041 7.205 4.098 1.00 54.75 65 THR A N 1
ATOM 513 C CA . THR A 1 65 ? 26.264 7.576 2.687 1.00 54.75 65 THR A CA 1
ATOM 514 C C . THR A 1 65 ? 25.274 8.604 2.139 1.00 54.75 65 THR A C 1
ATOM 516 O O . THR A 1 65 ? 25.646 9.402 1.274 1.00 54.75 65 THR A O 1
ATOM 519 N N . GLU A 1 66 ? 24.024 8.613 2.609 1.00 58.12 66 GLU A N 1
ATOM 520 C CA . GLU A 1 66 ? 22.938 9.438 2.061 1.00 58.12 66 GLU A CA 1
ATOM 521 C C . GLU A 1 66 ? 22.589 10.648 2.925 1.00 58.12 66 GLU A C 1
ATOM 523 O O . GLU A 1 66 ? 22.304 11.703 2.357 1.00 58.12 66 GLU A O 1
ATOM 528 N N . ILE A 1 67 ? 22.671 10.581 4.262 1.00 62.53 67 ILE A N 1
ATOM 529 C CA . ILE A 1 67 ? 22.380 11.758 5.108 1.00 62.53 67 ILE A CA 1
ATOM 530 C C . ILE A 1 67 ? 23.317 12.928 4.791 1.00 62.53 67 ILE A C 1
ATOM 532 O O . ILE A 1 67 ? 22.807 14.041 4.646 1.00 62.53 67 ILE A O 1
ATOM 536 N N . PRO A 1 68 ? 24.633 12.736 4.563 1.00 62.84 68 PRO A N 1
ATOM 537 C CA . PRO A 1 68 ? 25.494 13.826 4.111 1.00 62.84 68 PRO A CA 1
ATOM 538 C C . PRO A 1 68 ? 25.057 14.427 2.765 1.00 62.84 68 PRO A C 1
ATOM 540 O O . PRO A 1 68 ? 25.140 15.641 2.577 1.00 62.84 68 PRO A O 1
ATOM 543 N N . LYS A 1 69 ? 24.548 13.611 1.829 1.00 63.28 69 LYS A N 1
ATOM 544 C CA . LYS A 1 69 ? 24.027 14.089 0.532 1.00 63.28 69 LYS A CA 1
ATOM 545 C C . LYS A 1 69 ? 22.719 14.859 0.703 1.00 63.28 69 LYS A C 1
ATOM 547 O O . LYS A 1 69 ? 22.524 15.887 0.057 1.00 63.28 69 LYS A O 1
ATOM 552 N N . TRP A 1 70 ? 21.837 14.393 1.584 1.00 62.69 70 TRP A N 1
ATOM 553 C CA . TRP A 1 70 ? 20.556 15.035 1.880 1.00 62.69 70 TRP A CA 1
ATOM 554 C C . TRP A 1 70 ? 20.734 16.341 2.649 1.00 62.69 70 TRP A C 1
ATOM 556 O O . TRP A 1 70 ? 20.029 17.311 2.367 1.00 62.69 70 TRP A O 1
ATOM 566 N N . TYR A 1 71 ? 21.696 16.382 3.571 1.00 59.75 71 TYR A N 1
ATOM 567 C CA . TYR A 1 71 ? 22.101 17.583 4.293 1.00 59.75 71 TYR A CA 1
ATOM 568 C C . TYR A 1 71 ? 22.633 18.646 3.325 1.00 59.75 71 TYR A C 1
ATOM 570 O O . TYR A 1 71 ? 22.097 19.750 3.274 1.00 59.75 71 TYR A O 1
ATOM 578 N N . LYS A 1 72 ? 23.584 18.282 2.449 1.00 59.06 72 LYS A N 1
ATOM 579 C CA . LYS A 1 72 ? 24.143 19.186 1.422 1.00 59.06 72 LYS A CA 1
ATOM 580 C C . LYS A 1 72 ? 23.108 19.731 0.429 1.00 59.06 72 LYS A C 1
ATOM 582 O O . LYS A 1 72 ? 23.368 20.731 -0.228 1.00 59.06 72 LYS A O 1
ATOM 587 N N . ARG A 1 73 ? 21.949 19.079 0.297 1.00 67.69 73 ARG A N 1
ATOM 588 C CA . ARG A 1 73 ? 20.877 19.438 -0.649 1.00 67.69 73 ARG A CA 1
ATOM 589 C C . ARG A 1 73 ? 19.625 20.003 0.034 1.00 67.69 73 ARG A C 1
ATOM 591 O O . ARG A 1 73 ? 18.571 20.054 -0.591 1.00 67.69 73 ARG A O 1
ATOM 598 N N . ASN A 1 74 ? 19.715 20.379 1.314 1.00 69.06 74 ASN A N 1
ATOM 599 C CA . ASN A 1 74 ? 18.615 20.913 2.131 1.00 69.06 74 ASN A CA 1
ATOM 600 C C . ASN A 1 74 ? 17.350 20.016 2.192 1.00 69.06 74 ASN A C 1
ATOM 602 O O . ASN A 1 74 ? 16.243 20.471 2.479 1.00 69.06 74 ASN A O 1
ATOM 606 N N . LYS A 1 75 ? 17.502 18.712 1.926 1.00 70.75 75 LYS A N 1
ATOM 607 C CA . LYS A 1 75 ? 16.406 17.724 1.916 1.00 70.75 75 LYS A CA 1
ATOM 608 C C . LYS A 1 75 ? 16.098 17.180 3.309 1.00 70.75 75 LYS A C 1
ATOM 610 O O . LYS A 1 75 ? 14.964 16.779 3.573 1.00 70.75 75 LYS A O 1
ATOM 615 N N . LEU A 1 76 ? 17.100 17.180 4.192 1.00 68.94 76 LEU A N 1
ATOM 616 C CA . LEU A 1 76 ? 16.988 16.659 5.555 1.00 68.94 76 LEU A CA 1
ATOM 617 C C . LEU A 1 76 ? 15.926 17.417 6.359 1.00 68.94 76 LEU A C 1
ATOM 619 O O . LEU A 1 76 ? 15.123 16.796 7.046 1.00 68.94 76 LEU A O 1
ATOM 623 N N . ILE A 1 77 ? 15.879 18.746 6.218 1.00 70.62 77 ILE A N 1
ATOM 624 C CA . ILE A 1 77 ? 14.891 19.574 6.911 1.00 70.62 77 ILE A CA 1
ATOM 625 C C . ILE A 1 77 ? 13.491 19.214 6.417 1.00 70.62 77 ILE A C 1
ATOM 627 O O . ILE A 1 77 ? 12.667 18.802 7.219 1.00 70.62 77 ILE A O 1
ATOM 631 N N . LYS A 1 78 ? 13.226 19.281 5.106 1.00 75.94 78 LYS A N 1
ATOM 632 C CA . LYS A 1 78 ? 11.881 19.040 4.558 1.00 75.94 78 LYS A CA 1
ATOM 633 C C . LYS A 1 78 ? 11.342 17.644 4.896 1.00 75.94 78 LYS A C 1
ATOM 635 O O . LYS A 1 78 ? 10.274 17.517 5.496 1.00 75.94 78 LYS A O 1
ATOM 640 N N . TYR A 1 79 ? 12.054 16.595 4.486 1.00 82.25 79 TYR A N 1
ATOM 641 C CA . TYR A 1 79 ? 11.547 15.225 4.595 1.00 82.25 79 TYR A CA 1
ATOM 642 C C . TYR A 1 79 ? 11.761 14.640 5.988 1.00 82.25 79 TYR A C 1
ATOM 644 O O . TYR A 1 79 ? 10.872 13.964 6.503 1.00 82.25 79 TYR A O 1
ATOM 652 N N . GLY A 1 80 ? 12.892 14.958 6.625 1.00 78.69 80 GLY A N 1
ATOM 653 C CA . GLY A 1 80 ? 13.183 14.539 7.991 1.00 78.69 80 GLY A CA 1
ATOM 654 C C . GLY A 1 80 ? 12.163 15.103 8.973 1.00 78.69 80 GLY A C 1
ATOM 655 O O . GLY A 1 80 ? 11.511 14.324 9.661 1.00 78.69 80 GLY A O 1
ATOM 656 N N . TRP A 1 81 ? 11.919 16.423 8.993 1.00 80.44 81 TRP A N 1
ATOM 657 C CA . TRP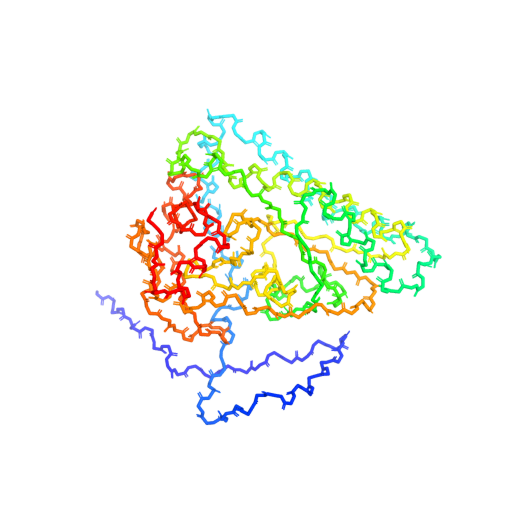 A 1 81 ? 10.893 16.985 9.887 1.00 80.44 81 TRP A CA 1
ATOM 658 C C . TRP A 1 81 ? 9.490 16.466 9.581 1.00 80.44 81 TRP A C 1
ATOM 660 O O . TRP A 1 81 ? 8.732 16.164 10.506 1.00 80.44 81 TRP A O 1
ATOM 670 N N . GLY A 1 82 ? 9.134 16.348 8.298 1.00 83.81 82 GLY A N 1
ATOM 671 C CA . GLY A 1 82 ? 7.815 15.871 7.886 1.00 83.81 82 GLY A CA 1
ATOM 672 C C . GLY A 1 82 ? 7.513 14.454 8.384 1.00 83.81 82 GLY A C 1
ATOM 673 O O . GLY A 1 82 ? 6.442 14.213 8.954 1.00 83.81 82 GLY A O 1
ATOM 674 N N . VAL A 1 83 ? 8.467 13.533 8.219 1.00 84.19 83 VAL A N 1
ATOM 675 C CA . VAL A 1 83 ? 8.350 12.145 8.687 1.00 84.19 83 VAL A CA 1
ATOM 676 C C . VAL A 1 83 ? 8.448 12.074 10.211 1.00 84.19 83 VAL A C 1
ATOM 678 O O . VAL A 1 83 ? 7.579 11.470 10.841 1.00 84.19 83 VAL A O 1
ATOM 681 N N . SER A 1 84 ? 9.422 12.753 10.826 1.00 84.56 84 SER A N 1
ATOM 682 C CA . SER A 1 84 ? 9.613 12.764 12.284 1.00 84.56 84 SER A CA 1
ATOM 683 C C . SER A 1 84 ? 8.377 13.252 13.029 1.00 84.56 84 SER A C 1
ATOM 685 O O . SER A 1 84 ? 7.986 12.644 14.022 1.00 84.56 84 SER A O 1
ATOM 687 N N . LYS A 1 85 ? 7.683 14.281 12.525 1.00 86.19 85 LYS A N 1
ATOM 688 C CA . LYS A 1 85 ? 6.414 14.745 13.108 1.00 86.19 85 LYS A CA 1
ATOM 689 C C . LYS A 1 85 ? 5.370 13.629 13.160 1.00 86.19 85 LYS A C 1
ATOM 691 O O . LYS A 1 85 ? 4.659 13.493 14.154 1.00 86.19 85 LYS A O 1
ATOM 696 N N . SER A 1 86 ? 5.279 12.826 12.104 1.00 87.50 86 SER A N 1
ATOM 697 C CA . SER A 1 86 ? 4.333 11.712 12.018 1.00 87.50 86 SER A CA 1
ATOM 698 C C . SER A 1 86 ? 4.745 10.550 12.927 1.00 87.50 86 SER A C 1
ATOM 700 O O . SER A 1 86 ? 3.887 9.982 13.598 1.00 87.50 86 SER A O 1
ATOM 702 N N . LEU A 1 87 ? 6.042 10.242 13.020 1.00 87.31 87 LEU A N 1
ATOM 703 C CA . LEU A 1 87 ? 6.580 9.207 13.912 1.00 87.31 87 LEU A CA 1
ATOM 704 C C . LEU A 1 87 ? 6.446 9.575 15.397 1.00 87.31 87 LEU A C 1
ATOM 706 O O . LEU A 1 87 ? 6.062 8.732 16.203 1.00 87.31 87 LEU A O 1
ATOM 710 N N . LEU A 1 88 ? 6.702 10.831 15.771 1.00 88.19 88 LEU A N 1
ATOM 711 C CA . LEU A 1 88 ? 6.532 11.307 17.148 1.00 88.19 88 LEU A CA 1
ATOM 712 C C . LEU A 1 88 ? 5.079 11.148 17.602 1.00 88.19 88 LEU A C 1
ATOM 714 O O . LEU A 1 88 ? 4.813 10.585 18.662 1.00 88.19 88 LEU A O 1
ATOM 718 N N . LYS A 1 89 ? 4.116 11.559 16.768 1.00 87.38 89 LYS A N 1
ATOM 719 C CA . LYS A 1 89 ? 2.692 11.335 17.058 1.00 87.38 89 LYS A CA 1
ATOM 720 C C . LYS A 1 89 ? 2.368 9.848 17.221 1.00 87.38 89 LYS A C 1
ATOM 722 O O . LYS A 1 89 ? 1.636 9.490 18.141 1.00 87.38 89 LYS A O 1
ATOM 727 N N . MET A 1 90 ? 2.945 9.003 16.368 1.00 88.56 90 MET A N 1
ATOM 728 C CA . MET A 1 90 ? 2.724 7.554 16.364 1.00 88.56 90 MET A CA 1
ATOM 729 C C . MET A 1 90 ? 3.227 6.908 17.652 1.00 88.56 90 MET A C 1
ATOM 731 O O . MET A 1 90 ? 2.606 5.990 18.175 1.00 88.56 90 MET A O 1
ATOM 735 N N . ASN A 1 91 ? 4.366 7.365 18.158 1.00 84.00 91 ASN A N 1
ATOM 736 C CA . ASN A 1 91 ? 5.021 6.714 19.282 1.00 84.00 91 ASN A CA 1
ATOM 737 C C . ASN A 1 91 ? 4.596 7.289 20.636 1.00 84.00 91 ASN A C 1
ATOM 739 O O . ASN A 1 91 ? 4.643 6.556 21.616 1.00 84.00 91 ASN A O 1
ATOM 743 N N . PHE A 1 92 ? 4.154 8.551 20.695 1.00 86.56 92 PHE A N 1
ATOM 744 C CA . PHE A 1 92 ? 3.935 9.240 21.973 1.00 86.56 92 PHE A CA 1
ATOM 745 C C . PHE A 1 92 ? 2.500 9.719 22.222 1.00 86.56 92 PHE A C 1
ATOM 747 O O . PHE A 1 92 ? 2.109 9.853 23.377 1.00 86.56 92 PHE A O 1
ATOM 754 N N . LEU A 1 93 ? 1.691 9.988 21.188 1.00 88.81 93 LEU A N 1
ATOM 755 C CA . LEU A 1 93 ? 0.367 10.602 21.396 1.00 88.81 93 LEU A CA 1
ATOM 756 C C . LEU A 1 93 ? -0.798 9.613 21.409 1.00 88.81 93 LEU A C 1
ATOM 758 O O . LEU A 1 93 ? -1.881 9.966 21.871 1.00 88.81 93 LEU A O 1
ATOM 762 N N . GLN A 1 94 ? -0.611 8.399 20.895 1.00 88.56 94 GLN A N 1
ATOM 763 C CA . GLN A 1 94 ? -1.722 7.469 20.672 1.00 88.56 94 GLN A CA 1
ATOM 764 C C . GLN A 1 94 ? -2.352 6.988 21.978 1.00 88.56 94 GLN A C 1
ATOM 766 O O . GLN A 1 94 ? -3.576 6.967 22.081 1.00 88.56 94 GLN A O 1
ATOM 771 N N . ASP A 1 95 ? -1.533 6.682 22.987 1.00 84.94 95 ASP A N 1
ATOM 772 C CA . ASP A 1 95 ? -2.006 6.276 24.314 1.00 84.94 95 ASP A CA 1
ATOM 773 C C . ASP A 1 95 ? -2.845 7.365 24.971 1.00 84.94 95 ASP A C 1
ATOM 775 O O . ASP A 1 95 ? -3.973 7.118 25.396 1.00 84.94 95 ASP A O 1
ATOM 779 N N . PHE A 1 96 ? -2.318 8.590 25.001 1.00 88.50 96 PHE A N 1
ATOM 780 C CA . PHE A 1 96 ? -3.032 9.741 25.538 1.00 88.50 96 PHE A CA 1
ATOM 781 C C . PHE A 1 96 ? -4.359 9.964 24.802 1.00 88.50 96 PHE A C 1
ATOM 783 O O . PHE A 1 96 ? -5.407 10.059 25.433 1.00 88.50 96 PHE A O 1
ATOM 790 N N . GLN A 1 97 ? -4.345 9.958 23.466 1.00 89.19 97 GLN A N 1
ATOM 791 C CA . GLN A 1 97 ? -5.555 10.129 22.660 1.00 89.19 97 GLN A CA 1
ATOM 792 C C . GLN A 1 97 ? -6.578 9.013 22.887 1.00 89.19 97 GLN A C 1
ATOM 794 O O . GLN A 1 97 ? -7.773 9.290 22.915 1.00 89.19 97 GLN A O 1
ATOM 799 N N . ASN A 1 98 ? -6.130 7.770 23.074 1.00 86.75 98 ASN A N 1
ATOM 800 C CA . ASN A 1 98 ? -7.007 6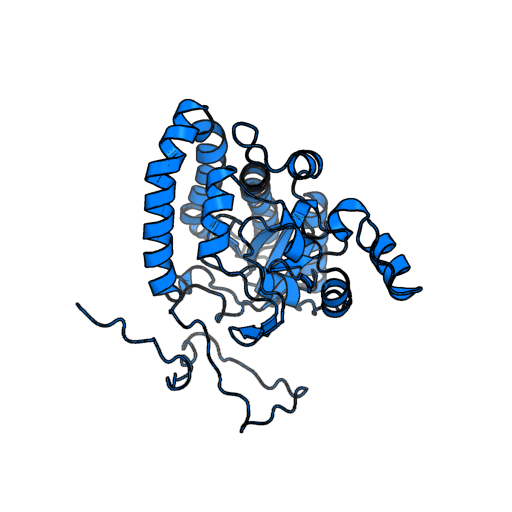.631 23.335 1.00 86.75 98 ASN A CA 1
ATOM 801 C C . ASN A 1 98 ? -7.633 6.671 24.740 1.00 86.75 98 ASN A C 1
ATOM 803 O O . ASN A 1 98 ? -8.729 6.143 24.912 1.00 86.75 98 ASN A O 1
ATOM 807 N N . ARG A 1 99 ? -6.994 7.320 25.727 1.00 87.62 99 ARG A N 1
ATOM 808 C CA . ARG A 1 99 ? -7.582 7.556 27.064 1.00 87.62 99 ARG A CA 1
ATOM 809 C C . ARG A 1 99 ? -8.718 8.580 27.047 1.00 87.62 99 ARG A C 1
ATOM 811 O O . ARG A 1 99 ? -9.587 8.520 27.906 1.00 87.62 99 ARG A O 1
ATOM 818 N N . LEU A 1 100 ? -8.710 9.496 26.079 1.00 89.94 100 LEU A N 1
ATOM 819 C CA . LEU A 1 100 ? -9.726 10.545 25.927 1.00 89.94 100 LEU A CA 1
ATOM 820 C C . LEU A 1 100 ? -10.954 10.100 25.117 1.00 89.94 100 LEU A C 1
ATOM 822 O O . LEU A 1 100 ? -11.883 10.884 24.935 1.00 89.94 100 LEU A O 1
ATOM 826 N N . VAL A 1 101 ? -10.958 8.876 24.584 1.00 90.69 101 VAL A N 1
ATOM 827 C CA . VAL A 1 101 ? -12.071 8.365 23.775 1.00 90.69 101 VAL A CA 1
ATOM 828 C C . VAL A 1 101 ? -13.316 8.204 24.647 1.00 90.69 101 VAL A C 1
ATOM 830 O O . VAL A 1 101 ? -13.262 7.599 25.718 1.00 90.69 101 VAL A O 1
ATOM 833 N N . SER A 1 102 ? -14.445 8.738 24.171 1.00 87.81 102 SER A N 1
ATOM 834 C CA . SER A 1 102 ? -15.738 8.610 24.848 1.00 87.81 102 SER A CA 1
ATOM 835 C C . SER A 1 102 ? -16.135 7.144 25.022 1.00 87.81 102 SER A C 1
ATOM 837 O O . SER A 1 102 ? -15.887 6.309 24.154 1.00 87.81 102 SER A O 1
ATOM 839 N N . LYS A 1 103 ? -16.819 6.837 26.129 1.00 84.25 103 LYS A N 1
ATOM 840 C CA . LYS A 1 103 ? -17.443 5.522 26.323 1.00 84.25 103 LYS A CA 1
ATOM 841 C C . LYS A 1 103 ? -18.673 5.320 25.436 1.00 84.25 103 LYS A C 1
ATOM 843 O O . LYS A 1 103 ? -19.022 4.173 25.183 1.00 84.25 103 LYS A O 1
ATOM 848 N N . LYS A 1 104 ? -19.312 6.401 24.969 1.00 89.25 104 LYS A N 1
ATOM 849 C CA . LYS A 1 104 ? -20.424 6.330 24.013 1.00 89.25 104 LYS A CA 1
ATOM 850 C C . LYS A 1 104 ? -19.865 5.997 22.631 1.00 89.25 104 LYS A C 1
ATOM 852 O O . LYS A 1 104 ? -19.019 6.739 22.129 1.00 89.25 104 LYS A O 1
ATOM 857 N N . ARG A 1 105 ? -20.332 4.895 22.048 1.00 92.81 105 ARG A N 1
ATOM 858 C CA . ARG A 1 105 ? -19.863 4.368 20.761 1.00 92.81 105 ARG A CA 1
ATOM 859 C C . ARG A 1 105 ? -20.986 4.406 19.734 1.00 92.81 105 ARG A C 1
ATOM 861 O O . ARG A 1 105 ? -22.153 4.393 20.108 1.00 92.81 105 ARG A O 1
ATOM 868 N N . GLU A 1 106 ? -20.614 4.485 18.463 1.00 92.25 106 GLU A N 1
ATOM 869 C CA . GLU A 1 106 ? -21.511 4.091 17.374 1.00 92.25 106 GLU A CA 1
ATOM 870 C C . GLU A 1 106 ? -21.791 2.590 17.508 1.00 92.25 106 GLU A C 1
ATOM 872 O O . GLU A 1 106 ? -20.844 1.816 17.567 1.00 92.25 106 GLU A O 1
ATOM 877 N N . GLU A 1 107 ? -23.052 2.185 17.618 1.00 93.94 107 GLU A N 1
ATOM 878 C CA . GLU A 1 107 ? -23.415 0.775 17.838 1.00 93.94 107 GLU A CA 1
ATOM 879 C C . GLU A 1 107 ? -23.574 0.018 16.515 1.00 93.94 107 GLU A C 1
ATOM 881 O O . GLU A 1 107 ? -23.338 -1.189 16.458 1.00 93.94 107 GLU A O 1
ATOM 886 N N . ASP A 1 108 ? -23.905 0.734 15.439 1.00 96.88 108 ASP A N 1
ATOM 887 C CA . ASP A 1 108 ? -24.013 0.177 14.097 1.00 96.88 108 ASP A CA 1
ATOM 888 C C . ASP A 1 108 ? -22.619 0.073 13.450 1.00 96.88 108 ASP A C 1
ATOM 890 O O . ASP A 1 108 ? -22.049 1.048 12.945 1.00 96.88 108 ASP A O 1
ATOM 894 N N . LEU A 1 109 ? -22.048 -1.135 13.486 1.00 96.50 109 LEU A N 1
ATOM 895 C CA . LEU A 1 109 ? -20.716 -1.414 12.946 1.00 96.50 109 LEU A CA 1
ATOM 896 C C . LEU A 1 109 ? -20.657 -1.339 11.415 1.00 96.50 109 LEU A C 1
ATOM 898 O O . LEU A 1 109 ? -19.600 -1.004 10.872 1.00 96.50 109 LEU A O 1
ATOM 902 N N . ASP A 1 110 ? -21.769 -1.586 10.723 1.00 97.44 110 ASP A N 1
ATOM 903 C CA . ASP A 1 110 ? -21.841 -1.488 9.264 1.00 97.44 110 ASP A CA 1
ATOM 904 C C . ASP A 1 110 ? -21.831 -0.023 8.837 1.00 97.44 110 ASP A C 1
ATOM 906 O O . ASP A 1 110 ? -21.063 0.384 7.953 1.00 97.44 110 ASP A O 1
ATOM 910 N N . ARG A 1 111 ? -22.602 0.809 9.543 1.00 97.44 111 ARG A N 1
ATOM 911 C CA . ARG A 1 111 ? -22.538 2.262 9.395 1.00 97.44 111 ARG A CA 1
ATOM 912 C C . ARG A 1 111 ? -21.155 2.793 9.741 1.00 97.44 111 ARG A C 1
ATOM 914 O O . ARG A 1 111 ? -20.614 3.590 8.980 1.00 97.44 111 ARG A O 1
ATOM 921 N N . LEU A 1 112 ? -20.543 2.337 10.835 1.00 97.69 112 LEU A N 1
ATOM 922 C CA . LEU A 1 112 ? -19.180 2.722 11.204 1.00 97.69 112 LEU A CA 1
ATOM 923 C C . LEU A 1 112 ? -18.174 2.383 10.094 1.00 97.69 112 LEU A C 1
ATOM 925 O O . LEU A 1 112 ? -17.360 3.233 9.724 1.00 97.69 112 LEU A O 1
ATOM 929 N N . LYS A 1 113 ? -18.229 1.159 9.550 1.00 98.50 113 LYS A N 1
ATOM 930 C CA . LYS A 1 113 ? -17.385 0.703 8.434 1.00 98.50 113 LYS A CA 1
ATOM 931 C C . LYS A 1 113 ? -17.547 1.627 7.229 1.00 98.50 113 LYS A C 1
ATOM 933 O O . LYS A 1 113 ? -16.544 2.101 6.691 1.00 98.50 113 LYS A O 1
ATOM 938 N N . LYS A 1 114 ? -18.791 1.915 6.837 1.00 98.50 114 LYS A N 1
ATOM 939 C CA . LYS A 1 114 ? -19.121 2.803 5.715 1.00 98.50 114 LYS A CA 1
ATOM 940 C C . LYS A 1 114 ? -18.596 4.224 5.936 1.00 98.50 114 LYS A C 1
ATOM 942 O O . LYS A 1 114 ? -17.832 4.719 5.110 1.00 98.50 114 LYS A O 1
ATOM 947 N N . ASP A 1 115 ? -18.908 4.824 7.079 1.00 98.44 115 ASP A N 1
ATOM 948 C CA . ASP A 1 115 ? -18.476 6.167 7.469 1.00 98.44 115 ASP A CA 1
ATOM 949 C C . ASP A 1 115 ? -16.940 6.304 7.449 1.00 98.44 115 ASP A C 1
ATOM 951 O O . ASP A 1 115 ? -16.398 7.303 6.976 1.00 98.44 115 ASP A O 1
ATOM 955 N N . ILE A 1 116 ? -16.208 5.295 7.946 1.00 98.62 116 ILE A N 1
ATOM 956 C CA . ILE A 1 116 ? -14.736 5.292 7.930 1.00 98.62 116 ILE A CA 1
ATOM 957 C C . ILE A 1 116 ? -14.210 5.236 6.496 1.00 98.62 116 ILE A C 1
ATOM 959 O O . ILE A 1 116 ? -13.246 5.945 6.183 1.00 98.62 116 ILE A O 1
ATOM 963 N N . LYS A 1 117 ? -14.816 4.412 5.630 1.00 98.69 117 LYS A N 1
ATOM 964 C CA . LYS A 1 117 ? -14.417 4.305 4.220 1.00 98.69 117 LYS A CA 1
ATOM 965 C C . LYS A 1 117 ? -14.647 5.621 3.485 1.00 98.69 117 LYS A C 1
ATOM 967 O O . LYS A 1 117 ? -13.725 6.113 2.839 1.00 98.69 117 LYS A O 1
ATOM 972 N N . GLU A 1 118 ? -15.822 6.222 3.646 1.00 98.69 118 GLU A N 1
ATOM 973 C CA . GLU A 1 118 ? -16.180 7.507 3.034 1.00 98.69 118 GLU A CA 1
ATOM 974 C C . GLU A 1 118 ? -15.277 8.647 3.519 1.00 98.69 118 GLU A C 1
ATOM 976 O O . GLU A 1 118 ? -14.737 9.402 2.709 1.00 98.69 118 GLU A O 1
ATOM 981 N N . TYR A 1 119 ? -15.023 8.731 4.830 1.00 98.62 119 TYR A N 1
ATOM 982 C CA . TYR A 1 119 ? -14.114 9.734 5.390 1.00 98.62 119 TYR A CA 1
ATOM 983 C C . TYR A 1 119 ? -12.680 9.557 4.871 1.00 98.62 119 TYR A C 1
ATOM 985 O O . TYR A 1 119 ? -12.000 10.528 4.535 1.00 98.62 119 TYR A O 1
ATOM 993 N N . SER A 1 120 ? -12.212 8.309 4.780 1.00 98.44 120 SER A N 1
ATOM 994 C CA . SER A 1 120 ? -10.883 7.985 4.252 1.00 98.44 120 SER A CA 1
ATOM 995 C C . SER A 1 120 ? -10.770 8.343 2.766 1.00 98.44 120 SER A C 1
ATOM 997 O O . SER A 1 120 ? -9.782 8.963 2.365 1.00 98.44 120 SER A O 1
ATOM 999 N N . ALA A 1 121 ? -11.794 8.030 1.968 1.00 98.06 121 ALA A N 1
ATOM 1000 C CA . ALA A 1 121 ? -11.873 8.390 0.553 1.00 98.06 121 ALA A CA 1
ATOM 1001 C C . ALA A 1 121 ? -11.861 9.911 0.343 1.00 98.06 121 ALA A C 1
ATOM 1003 O O . ALA A 1 121 ? -11.124 10.400 -0.512 1.00 98.06 121 ALA A O 1
ATOM 1004 N N . GLY A 1 122 ? -12.571 10.675 1.183 1.00 98.06 122 GLY A N 1
ATOM 1005 C CA . GLY A 1 122 ? -12.548 12.144 1.162 1.00 98.06 122 GLY A CA 1
ATOM 1006 C C . GLY A 1 122 ? -11.166 12.763 1.421 1.00 98.06 122 GLY A C 1
ATOM 1007 O O . GLY A 1 122 ? -10.914 13.901 1.034 1.00 98.06 122 GLY A O 1
ATOM 1008 N N . LEU A 1 123 ? -10.241 12.013 2.030 1.00 97.31 123 LEU A N 1
ATOM 1009 C CA . LEU A 1 123 ? -8.837 12.406 2.214 1.00 97.31 123 LEU A CA 1
ATOM 1010 C C . LEU A 1 123 ? -7.905 11.881 1.106 1.00 97.31 123 LEU A C 1
ATOM 1012 O O . LEU A 1 123 ? -6.695 12.111 1.163 1.00 97.31 123 LEU A O 1
ATOM 1016 N N . GLY A 1 124 ? -8.446 11.181 0.105 1.00 96.50 124 GLY A N 1
ATOM 1017 C CA . GLY A 1 124 ? -7.696 10.600 -1.009 1.00 96.50 124 GLY A CA 1
ATOM 1018 C C . GLY A 1 124 ? -7.086 9.227 -0.717 1.00 96.50 124 GLY A C 1
ATOM 1019 O O . GLY A 1 124 ? -6.098 8.860 -1.356 1.00 96.50 124 GLY A O 1
ATOM 1020 N N . TYR A 1 125 ? -7.625 8.478 0.252 1.00 98.25 125 TYR A N 1
ATOM 1021 C CA . TYR A 1 125 ? -7.229 7.089 0.493 1.00 98.25 125 TYR A CA 1
ATOM 1022 C C . TYR A 1 125 ? -8.160 6.095 -0.203 1.00 98.25 125 TYR A C 1
ATOM 1024 O O . TYR A 1 125 ? -9.377 6.200 -0.093 1.00 98.25 125 TYR A O 1
ATOM 1032 N N . ILE A 1 126 ? -7.584 5.045 -0.788 1.00 98.44 126 ILE A N 1
ATOM 1033 C CA . ILE A 1 126 ? -8.275 3.752 -0.895 1.00 98.44 126 ILE A CA 1
ATOM 1034 C C . ILE A 1 126 ? -8.121 3.015 0.433 1.00 98.44 126 ILE A C 1
ATOM 1036 O O . ILE A 1 126 ? -7.079 3.132 1.091 1.00 98.44 126 ILE A O 1
ATOM 1040 N N . CYS A 1 127 ? -9.136 2.269 0.860 1.00 98.44 127 CYS A N 1
ATOM 1041 C CA . CYS A 1 127 ? -9.059 1.566 2.134 1.00 98.44 127 CYS A CA 1
ATOM 1042 C C . CYS A 1 127 ? -9.937 0.323 2.213 1.00 98.44 127 CYS A C 1
ATOM 1044 O O . CYS A 1 127 ? -10.938 0.204 1.510 1.00 98.44 127 CYS A O 1
ATOM 1046 N N . GLY A 1 128 ? -9.513 -0.610 3.060 1.00 98.38 128 GLY A N 1
ATOM 1047 C CA . GLY A 1 128 ? -10.200 -1.874 3.279 1.00 98.38 128 GLY A CA 1
ATOM 1048 C C . GLY A 1 128 ? -9.879 -2.442 4.655 1.00 98.38 128 GLY A C 1
ATOM 1049 O O . GLY A 1 128 ? -8.836 -2.132 5.242 1.00 98.38 128 GLY A O 1
ATOM 1050 N N . PHE A 1 129 ? -10.794 -3.251 5.171 1.00 98.31 129 PHE A N 1
ATOM 1051 C CA . PHE A 1 129 ? -10.696 -3.898 6.470 1.00 98.31 129 PHE A CA 1
ATOM 1052 C C . PHE A 1 129 ? -10.191 -5.331 6.321 1.00 98.31 129 PHE A C 1
ATOM 1054 O O . PHE A 1 129 ? -10.649 -6.081 5.468 1.00 98.31 129 PHE A O 1
ATOM 1061 N N . THR A 1 130 ? -9.252 -5.729 7.170 1.00 95.50 130 THR A N 1
ATOM 1062 C CA . THR A 1 130 ? -8.740 -7.101 7.259 1.00 95.50 130 THR A CA 1
ATOM 1063 C C . THR A 1 130 ? -8.400 -7.430 8.705 1.00 95.50 130 THR A C 1
ATOM 1065 O O . THR A 1 130 ? -8.186 -6.541 9.532 1.00 95.50 130 THR A O 1
ATOM 1068 N N . LYS A 1 131 ? -8.253 -8.720 9.010 1.00 89.75 131 LYS A N 1
ATOM 1069 C CA . LYS A 1 131 ? -7.559 -9.136 10.227 1.00 89.75 131 LYS A CA 1
ATOM 1070 C C . LYS A 1 131 ? -6.066 -8.830 10.111 1.00 89.75 131 LYS A C 1
ATOM 1072 O O . LYS A 1 131 ? -5.469 -8.969 9.039 1.00 89.75 131 LYS A O 1
ATOM 1077 N N . ILE A 1 132 ? -5.467 -8.439 11.230 1.00 84.12 132 ILE A N 1
ATOM 1078 C CA . ILE A 1 132 ? -4.022 -8.358 11.395 1.00 84.12 132 ILE A CA 1
ATOM 1079 C C . ILE A 1 132 ? -3.450 -9.769 11.418 1.00 84.12 132 ILE A C 1
ATOM 1081 O O . ILE A 1 132 ? -3.681 -10.535 12.355 1.00 84.12 132 ILE A O 1
ATOM 1085 N N . ASP A 1 133 ? -2.652 -10.079 10.406 1.00 82.19 133 ASP A N 1
ATOM 1086 C CA . ASP A 1 133 ? -1.923 -11.328 10.316 1.00 82.19 133 ASP A CA 1
ATOM 1087 C C . ASP A 1 133 ? -0.544 -11.165 10.962 1.00 82.19 133 ASP A C 1
ATOM 1089 O O . ASP A 1 133 ? 0.380 -10.531 10.439 1.00 82.19 133 ASP A O 1
ATOM 1093 N N . ARG A 1 134 ? -0.416 -11.774 12.139 1.00 81.06 134 ARG A N 1
ATOM 1094 C CA . ARG A 1 134 ? 0.759 -11.686 13.013 1.00 81.06 134 ARG A CA 1
ATOM 1095 C C . ARG A 1 134 ? 2.016 -12.281 12.387 1.00 81.06 134 ARG A C 1
ATOM 1097 O O . ARG A 1 134 ? 3.116 -11.924 12.799 1.00 81.06 134 ARG A O 1
ATOM 1104 N N . ARG A 1 135 ? 1.886 -13.123 11.354 1.00 74.88 135 ARG A N 1
ATOM 1105 C CA . ARG A 1 135 ? 3.029 -13.644 10.580 1.00 74.88 135 ARG A CA 1
ATOM 1106 C C . ARG A 1 135 ? 3.781 -12.531 9.847 1.00 74.88 135 ARG A C 1
ATOM 1108 O O . ARG A 1 135 ? 4.940 -12.706 9.482 1.00 74.88 135 ARG A O 1
ATOM 1115 N N . PHE A 1 136 ? 3.128 -11.389 9.639 1.00 77.69 136 PHE A N 1
ATOM 1116 C CA . PHE A 1 136 ? 3.648 -10.235 8.916 1.00 77.69 136 PHE A CA 1
ATOM 1117 C C . PHE A 1 136 ? 3.969 -9.037 9.824 1.00 77.69 136 PHE A C 1
ATOM 1119 O O . PHE A 1 136 ? 4.150 -7.927 9.314 1.00 77.69 136 PHE A O 1
ATOM 1126 N N . ILE A 1 137 ? 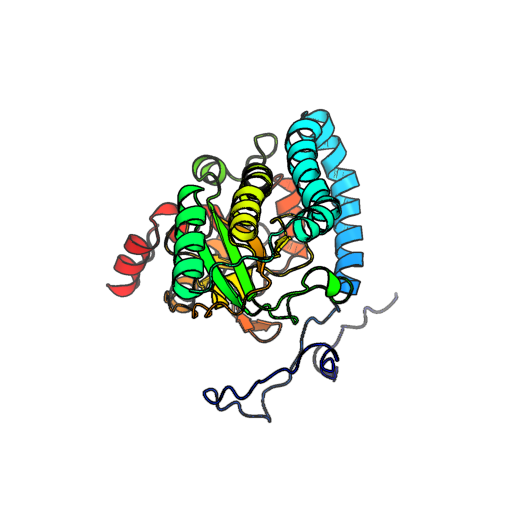4.060 -9.254 11.140 1.00 76.88 137 ILE A N 1
ATOM 1127 C CA . ILE A 1 137 ? 4.463 -8.260 12.144 1.00 76.88 137 ILE A CA 1
ATOM 1128 C C . ILE A 1 137 ? 5.795 -8.662 12.778 1.00 76.88 137 ILE A C 1
ATOM 1130 O O . ILE A 1 137 ? 6.038 -9.840 13.045 1.00 76.88 137 ILE A O 1
ATOM 1134 N N . ALA A 1 138 ? 6.659 -7.677 13.043 1.00 70.38 138 ALA A N 1
ATOM 1135 C CA . ALA A 1 138 ? 7.908 -7.894 13.766 1.00 70.38 138 ALA A CA 1
ATOM 1136 C C . ALA A 1 138 ? 7.657 -8.471 15.168 1.00 70.38 138 ALA A C 1
ATOM 1138 O O . ALA A 1 138 ? 6.897 -7.907 15.955 1.00 70.38 138 ALA A O 1
ATOM 1139 N N . LYS A 1 139 ? 8.324 -9.583 15.500 1.00 67.31 139 LYS A N 1
ATOM 1140 C CA . LYS A 1 139 ? 8.086 -10.337 16.739 1.00 67.31 139 LYS A CA 1
ATOM 1141 C C . LYS A 1 139 ? 8.282 -9.480 17.991 1.00 67.31 139 LYS A C 1
ATOM 1143 O O . LYS A 1 139 ? 7.435 -9.546 18.878 1.00 67.31 139 LYS A O 1
ATOM 1148 N N . ALA A 1 140 ? 9.329 -8.659 18.036 1.00 69.50 140 ALA A N 1
ATOM 1149 C CA . ALA A 1 140 ? 9.609 -7.736 19.139 1.00 69.50 140 ALA A CA 1
ATOM 1150 C C . ALA A 1 140 ? 8.686 -6.496 19.218 1.00 69.50 140 ALA A C 1
ATOM 1152 O O . ALA A 1 140 ? 8.989 -5.569 19.974 1.00 69.50 140 ALA A O 1
ATOM 1153 N N . ARG A 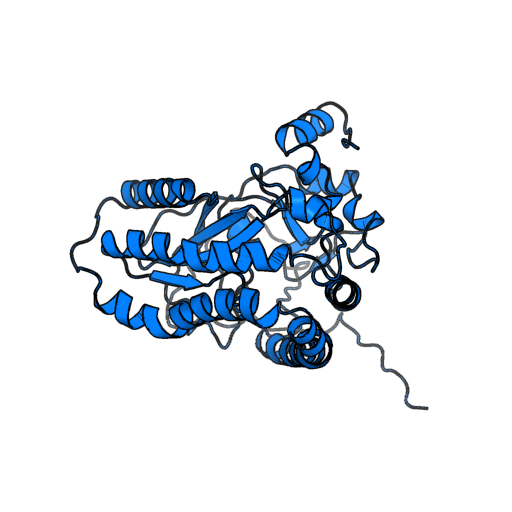1 141 ? 7.639 -6.409 18.383 1.00 74.19 141 ARG A N 1
ATOM 1154 C CA . ARG A 1 141 ? 6.753 -5.234 18.264 1.00 74.19 141 ARG A CA 1
ATOM 1155 C C . ARG A 1 141 ? 5.266 -5.593 18.220 1.00 74.19 141 ARG A C 1
ATOM 1157 O O . ARG A 1 141 ? 4.453 -4.755 17.826 1.00 74.19 141 ARG A O 1
ATOM 1164 N N . ASP A 1 142 ? 4.895 -6.816 18.595 1.00 72.25 142 ASP A N 1
ATOM 1165 C CA . ASP A 1 142 ? 3.501 -7.280 18.577 1.00 72.25 142 ASP A CA 1
ATOM 1166 C C . ASP A 1 142 ? 2.578 -6.387 19.426 1.00 72.25 142 ASP A C 1
ATOM 1168 O O . ASP A 1 142 ? 1.448 -6.084 19.037 1.00 72.25 142 ASP A O 1
ATOM 1172 N N . GLU A 1 143 ? 3.103 -5.854 20.533 1.00 76.06 143 GLU A N 1
ATOM 1173 C CA . GLU A 1 143 ? 2.408 -4.941 21.439 1.00 76.06 143 GLU A CA 1
ATOM 1174 C C . GLU A 1 143 ? 1.996 -3.617 20.776 1.00 76.06 143 GLU A C 1
ATOM 1176 O O . GLU A 1 143 ? 1.095 -2.932 21.259 1.00 76.06 143 GLU A O 1
ATOM 1181 N N . LYS A 1 144 ? 2.612 -3.256 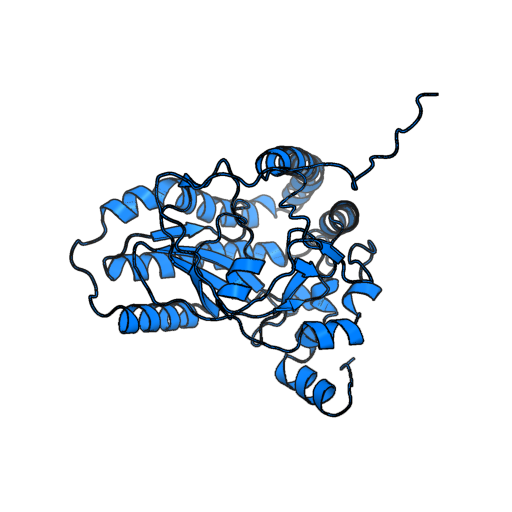19.641 1.00 78.00 144 LYS A N 1
ATOM 1182 C CA . LYS A 1 144 ? 2.254 -2.063 18.853 1.00 78.00 144 LYS A CA 1
ATOM 1183 C C . LYS A 1 144 ? 0.991 -2.250 18.009 1.00 78.00 144 LYS A C 1
ATOM 1185 O O . LYS A 1 144 ? 0.547 -1.297 17.366 1.00 78.00 144 LYS A O 1
ATOM 1190 N N . PHE A 1 145 ? 0.408 -3.447 18.026 1.00 82.88 145 PHE A N 1
ATOM 1191 C CA . PHE A 1 145 ? -0.792 -3.824 17.286 1.00 82.88 145 PHE A CA 1
ATOM 1192 C C . PHE A 1 145 ? -1.793 -4.513 18.230 1.00 82.88 145 PHE A C 1
ATOM 1194 O O . PHE A 1 145 ? -2.016 -5.716 18.118 1.00 82.88 145 PHE A O 1
ATOM 1201 N N . PRO A 1 146 ? -2.408 -3.797 19.185 1.00 82.19 146 PRO A N 1
ATOM 1202 C CA . PRO A 1 146 ? -3.214 -4.424 20.242 1.00 82.19 146 PRO A CA 1
ATOM 1203 C C . PRO A 1 146 ? -4.550 -5.017 19.757 1.00 82.19 146 PRO A C 1
ATOM 1205 O O . PRO A 1 146 ? -5.123 -5.900 20.405 1.00 82.19 146 PRO A O 1
ATOM 1208 N N . TYR A 1 147 ? -5.050 -4.565 18.605 1.00 87.62 147 TYR A N 1
ATOM 1209 C CA . TYR A 1 147 ? -6.346 -4.972 18.059 1.00 87.62 147 TYR A CA 1
ATOM 1210 C C . TYR A 1 147 ? -6.199 -5.872 16.834 1.00 87.62 147 TYR A C 1
ATOM 1212 O O . TYR A 1 147 ? -5.165 -5.855 16.174 1.00 87.62 147 TYR A O 1
ATOM 1220 N N . ASN A 1 148 ? -7.218 -6.684 16.546 1.00 86.62 148 ASN A N 1
ATOM 1221 C CA . ASN A 1 148 ? -7.181 -7.618 15.415 1.00 86.62 148 ASN A CA 1
ATOM 1222 C C . ASN A 1 148 ? -7.720 -7.005 14.128 1.00 86.62 148 ASN A C 1
ATOM 1224 O O . ASN A 1 148 ? -7.271 -7.386 13.055 1.00 86.62 148 ASN A O 1
ATOM 1228 N N . THR A 1 149 ? -8.648 -6.063 14.229 1.00 91.06 149 THR A N 1
ATOM 1229 C CA . THR A 1 149 ? -9.213 -5.357 13.082 1.00 91.06 149 THR A CA 1
ATOM 1230 C C . THR A 1 149 ? -8.222 -4.317 12.593 1.00 91.06 149 THR A C 1
ATOM 1232 O O . THR A 1 149 ? -7.829 -3.432 13.356 1.00 91.06 149 THR A O 1
ATOM 1235 N N . ALA A 1 150 ? -7.815 -4.414 11.332 1.00 95.44 150 ALA A N 1
ATOM 1236 C CA . ALA A 1 150 ? -6.965 -3.447 10.659 1.00 95.44 150 ALA A CA 1
ATOM 1237 C C . ALA A 1 150 ? -7.699 -2.791 9.495 1.00 95.44 150 ALA A C 1
ATOM 1239 O O . ALA A 1 150 ? -8.153 -3.462 8.576 1.00 95.44 150 ALA A O 1
ATOM 1240 N N . LEU A 1 151 ? -7.710 -1.464 9.502 1.00 98.38 151 LEU A N 1
ATOM 1241 C CA . LEU A 1 151 ? -7.969 -0.643 8.332 1.00 98.38 151 LEU A CA 1
ATOM 1242 C C . LEU A 1 151 ? -6.642 -0.406 7.608 1.00 98.38 151 LEU A C 1
ATOM 1244 O O . LEU A 1 151 ? -5.753 0.267 8.138 1.00 98.38 151 LEU A O 1
ATOM 1248 N N . VAL A 1 152 ? -6.504 -0.940 6.401 1.00 98.25 152 VAL A N 1
ATOM 1249 C CA . VAL A 1 152 ? -5.360 -0.678 5.522 1.00 98.25 152 VAL A CA 1
ATOM 1250 C C . VAL A 1 152 ? -5.692 0.519 4.641 1.00 98.25 152 VAL A C 1
ATOM 1252 O O . VAL A 1 152 ? -6.770 0.577 4.059 1.00 98.25 152 VAL A O 1
ATOM 1255 N N . LEU A 1 153 ? -4.771 1.478 4.551 1.00 98.38 153 LEU A N 1
ATOM 1256 C CA . LEU A 1 153 ? -4.951 2.748 3.847 1.00 98.38 153 LEU A CA 1
ATOM 1257 C C . LEU A 1 153 ? -3.882 2.890 2.766 1.00 98.38 153 LEU A C 1
ATOM 1259 O O . LEU A 1 153 ? -2.695 2.888 3.082 1.00 98.38 153 LEU A O 1
ATOM 1263 N N . GLY A 1 154 ? -4.282 3.031 1.505 1.00 97.88 154 GLY A N 1
ATOM 1264 C CA . GLY A 1 154 ? -3.390 3.309 0.379 1.00 97.88 154 GLY A CA 1
ATOM 1265 C C . GLY A 1 154 ? -3.586 4.732 -0.128 1.00 97.88 154 GLY A C 1
ATOM 1266 O O . GLY A 1 154 ? -4.710 5.117 -0.427 1.00 97.88 154 GLY A O 1
ATOM 1267 N N . MET A 1 155 ? -2.516 5.517 -0.237 1.00 97.62 155 MET A N 1
ATOM 1268 C CA . MET A 1 155 ? -2.569 6.846 -0.860 1.00 97.62 155 MET A CA 1
ATOM 1269 C C . MET A 1 155 ? -1.678 6.885 -2.093 1.00 97.62 155 MET A C 1
ATOM 1271 O O . MET A 1 155 ? -0.553 6.371 -2.066 1.00 97.62 155 MET A O 1
ATOM 1275 N N . GLU A 1 156 ? -2.196 7.502 -3.153 1.00 97.06 156 GLU A N 1
ATOM 1276 C CA . GLU A 1 156 ? -1.508 7.611 -4.431 1.00 97.06 156 GLU A CA 1
ATOM 1277 C C . GLU A 1 156 ? -0.215 8.434 -4.320 1.00 97.06 156 GLU A C 1
ATOM 1279 O O . GLU A 1 156 ? -0.159 9.497 -3.697 1.00 97.06 156 GLU A O 1
ATOM 1284 N N . MET A 1 157 ? 0.836 7.927 -4.956 1.00 95.75 157 MET A N 1
ATOM 1285 C CA . MET A 1 157 ? 2.078 8.647 -5.205 1.00 95.75 157 MET A CA 1
ATOM 1286 C C . MET A 1 157 ? 1.918 9.595 -6.390 1.00 95.75 157 MET A C 1
ATOM 1288 O O . MET A 1 157 ? 1.294 9.238 -7.384 1.00 95.75 157 MET A O 1
ATOM 1292 N N . ASP A 1 158 ? 2.582 10.747 -6.351 1.00 94.19 158 ASP A N 1
ATOM 1293 C CA . ASP A 1 158 ? 2.562 11.693 -7.469 1.00 94.19 158 ASP A CA 1
ATOM 1294 C C . ASP A 1 158 ? 3.058 11.036 -8.773 1.00 94.19 158 ASP A C 1
ATOM 1296 O O . ASP A 1 158 ? 4.221 10.627 -8.893 1.00 94.19 158 ASP A O 1
ATOM 1300 N N . LYS A 1 159 ? 2.148 10.914 -9.747 1.00 93.69 159 LYS A N 1
ATOM 1301 C CA . LYS A 1 159 ? 2.424 10.280 -11.039 1.00 93.69 159 LYS A CA 1
ATOM 1302 C C . LYS A 1 159 ? 3.471 11.056 -11.838 1.00 93.69 159 LYS A C 1
ATOM 1304 O O . LYS A 1 159 ? 4.339 10.424 -12.433 1.00 93.69 159 LYS A O 1
ATOM 1309 N N . GLY A 1 160 ? 3.434 12.389 -11.817 1.00 93.12 160 GLY A N 1
ATOM 1310 C CA . GLY A 1 160 ? 4.407 13.227 -12.523 1.00 93.12 160 GLY A CA 1
ATOM 1311 C C . GLY A 1 160 ? 5.821 13.016 -11.985 1.00 93.12 160 GLY A C 1
ATOM 1312 O O . GLY A 1 160 ? 6.751 12.764 -12.750 1.00 93.12 160 GLY A O 1
ATOM 1313 N N . LEU A 1 161 ? 5.972 12.981 -10.658 1.00 92.06 161 LEU A N 1
ATOM 1314 C CA . LEU A 1 161 ? 7.256 12.663 -10.032 1.00 92.06 161 LEU A CA 1
ATOM 1315 C C . LEU A 1 161 ? 7.724 11.241 -10.349 1.00 92.06 161 LEU A C 1
ATOM 1317 O O . LEU A 1 161 ? 8.925 11.026 -10.525 1.00 92.06 161 LEU A O 1
ATOM 1321 N N . LEU A 1 162 ? 6.816 10.263 -10.419 1.00 93.38 162 LEU A N 1
ATOM 1322 C CA . LEU A 1 162 ? 7.186 8.903 -10.805 1.00 93.38 162 LEU A CA 1
ATOM 1323 C C . LEU A 1 162 ? 7.627 8.819 -12.274 1.00 93.38 162 LEU A C 1
ATOM 1325 O O . LEU A 1 162 ? 8.583 8.105 -12.584 1.00 93.38 162 LEU A O 1
ATOM 1329 N N . ASP A 1 163 ? 6.970 9.549 -13.172 1.00 92.56 163 ASP A N 1
ATOM 1330 C CA . ASP A 1 163 ? 7.302 9.573 -14.597 1.00 92.56 163 ASP A CA 1
ATOM 1331 C C . ASP A 1 163 ? 8.708 10.164 -14.842 1.00 92.56 163 ASP A C 1
ATOM 1333 O O . ASP A 1 163 ? 9.389 9.766 -15.792 1.00 92.56 163 ASP A O 1
ATOM 1337 N N . GLU A 1 164 ? 9.226 10.992 -13.929 1.00 91.12 164 GLU A N 1
ATOM 1338 C CA . GLU A 1 164 ? 10.602 11.514 -13.955 1.00 91.12 164 GLU A CA 1
ATOM 1339 C C . GLU A 1 164 ? 11.676 10.541 -13.418 1.00 91.12 164 GLU A C 1
ATOM 1341 O O . GLU A 1 164 ? 12.868 10.783 -13.594 1.00 91.12 164 GLU A O 1
ATOM 1346 N N . VAL A 1 165 ? 11.312 9.413 -12.793 1.00 89.69 165 VAL A N 1
ATOM 1347 C CA . VAL A 1 165 ? 12.286 8.474 -12.191 1.00 89.69 165 VAL A CA 1
ATOM 1348 C C . VAL A 1 165 ? 13.149 7.753 -13.253 1.00 89.69 165 VAL A C 1
ATOM 1350 O O . VAL A 1 165 ? 12.616 7.328 -14.286 1.00 89.69 165 VAL A O 1
ATOM 1353 N N . PRO A 1 166 ? 14.456 7.505 -13.002 1.00 87.62 166 PRO A N 1
ATOM 1354 C CA . PRO A 1 166 ? 15.237 7.940 -11.839 1.00 87.62 166 PRO A CA 1
ATOM 1355 C C . PRO A 1 166 ? 15.647 9.413 -11.937 1.00 87.62 166 PRO A C 1
ATOM 1357 O O . PRO A 1 166 ? 16.097 9.866 -12.984 1.00 87.62 166 PRO A O 1
ATOM 1360 N N . GLN A 1 167 ? 15.553 10.138 -10.821 1.00 83.75 167 GLN A N 1
ATOM 1361 C CA . GLN A 1 167 ? 15.845 11.574 -10.762 1.00 83.75 167 GLN A CA 1
ATOM 1362 C C . GLN A 1 167 ? 16.698 11.957 -9.535 1.00 83.75 167 GLN A C 1
ATOM 1364 O O . GLN A 1 167 ? 16.246 12.709 -8.665 1.00 83.75 167 GLN A O 1
ATOM 1369 N N . PRO A 1 168 ? 17.941 11.446 -9.430 1.00 78.88 168 PRO A N 1
ATOM 1370 C CA . PRO A 1 168 ? 18.808 11.761 -8.297 1.00 78.88 168 PRO A CA 1
ATOM 1371 C C . PRO A 1 168 ? 19.035 13.276 -8.190 1.00 78.88 168 PRO A C 1
ATOM 1373 O O . PRO A 1 168 ? 19.239 13.960 -9.190 1.00 78.88 168 PRO A O 1
ATOM 1376 N N . GLY A 1 169 ? 19.007 13.814 -6.971 1.00 73.50 169 GLY A N 1
ATOM 1377 C CA . GLY A 1 169 ? 19.177 15.246 -6.716 1.00 73.50 169 GLY A CA 1
ATOM 1378 C C . GLY A 1 169 ? 17.893 16.081 -6.778 1.00 73.50 169 GLY A C 1
ATOM 1379 O O . GLY A 1 169 ? 17.874 17.151 -6.176 1.00 73.50 169 GLY A O 1
ATOM 1380 N N . LYS A 1 170 ? 16.800 15.583 -7.376 1.00 83.62 170 LYS A N 1
ATOM 1381 C CA . LYS A 1 170 ? 15.478 16.251 -7.394 1.00 83.62 170 LYS A CA 1
ATOM 1382 C C . LYS A 1 170 ? 14.606 15.857 -6.187 1.00 83.62 170 LYS A C 1
ATOM 1384 O O . LYS A 1 170 ? 15.132 15.424 -5.164 1.00 83.62 170 LYS A O 1
ATOM 1389 N N . LYS A 1 171 ? 13.282 16.046 -6.241 1.00 83.00 171 LYS A N 1
ATOM 1390 C CA . LYS A 1 171 ? 12.361 15.631 -5.166 1.00 83.00 171 LYS A CA 1
ATOM 1391 C C . LYS A 1 171 ? 12.423 14.113 -4.948 1.00 83.00 171 LYS A C 1
ATOM 1393 O O . LYS A 1 171 ? 12.506 13.348 -5.903 1.00 83.00 171 LYS A O 1
ATOM 1398 N N . LEU A 1 172 ? 12.345 13.691 -3.686 1.00 84.06 172 LEU A N 1
ATOM 1399 C CA . LEU A 1 172 ? 12.261 12.277 -3.314 1.00 84.06 172 LEU A CA 1
ATOM 1400 C C . LEU A 1 172 ? 10.809 11.814 -3.471 1.00 84.06 172 LEU A C 1
ATOM 1402 O O . LEU A 1 172 ? 9.977 12.064 -2.597 1.00 84.06 172 LEU A O 1
ATOM 1406 N N . PHE A 1 173 ? 10.490 11.197 -4.610 1.00 84.62 173 PHE A N 1
ATOM 1407 C CA . PHE A 1 173 ? 9.108 10.870 -4.986 1.00 84.62 173 PHE A CA 1
ATOM 1408 C C . PHE A 1 173 ? 8.382 9.978 -3.954 1.00 84.62 173 PHE A C 1
ATOM 1410 O O . PHE A 1 173 ? 7.175 10.101 -3.759 1.00 84.62 173 PHE A O 1
ATOM 1417 N N . ASP A 1 174 ? 9.110 9.107 -3.254 1.00 84.62 174 ASP A N 1
ATOM 1418 C CA . ASP A 1 174 ? 8.604 8.240 -2.190 1.00 84.62 174 ASP A CA 1
ATOM 1419 C C . ASP A 1 174 ? 8.453 8.962 -0.842 1.00 84.62 174 ASP A C 1
ATOM 1421 O O . ASP A 1 174 ? 7.494 8.709 -0.114 1.00 84.62 174 ASP A O 1
ATOM 1425 N N . PHE A 1 175 ? 9.333 9.906 -0.512 1.00 87.50 175 PHE A N 1
ATOM 1426 C CA . PHE A 1 175 ? 9.201 10.691 0.718 1.00 87.50 175 PHE A CA 1
ATOM 1427 C C . PHE A 1 175 ? 8.105 11.755 0.649 1.00 87.50 175 PHE A C 1
ATOM 1429 O O . PHE A 1 175 ? 7.497 12.039 1.681 1.00 87.50 175 PHE A O 1
ATOM 1436 N N . GLU A 1 176 ? 7.798 12.314 -0.528 1.00 90.44 176 GLU A N 1
ATOM 1437 C CA . GLU A 1 176 ? 6.649 13.225 -0.687 1.00 90.44 176 GLU A CA 1
ATOM 1438 C C . GLU A 1 176 ? 5.358 12.556 -0.191 1.00 90.44 176 GLU A C 1
ATOM 1440 O O . GLU A 1 176 ? 4.621 13.119 0.625 1.00 90.44 176 GLU A O 1
ATOM 1445 N N . ILE A 1 177 ? 5.128 11.305 -0.603 1.00 92.56 177 ILE A N 1
ATOM 1446 C CA . ILE A 1 177 ? 3.956 10.554 -0.162 1.00 92.56 177 ILE A CA 1
ATOM 1447 C C . ILE A 1 177 ? 4.068 10.102 1.299 1.00 92.56 177 ILE A C 1
ATOM 1449 O O . ILE A 1 177 ? 3.058 10.125 2.000 1.00 92.56 177 ILE A O 1
ATOM 1453 N N . TYR A 1 178 ? 5.256 9.750 1.813 1.00 91.75 178 TYR A N 1
ATOM 1454 C CA . TYR A 1 178 ? 5.425 9.406 3.234 1.00 91.75 178 TYR A CA 1
ATOM 1455 C C . TYR A 1 178 ? 5.072 10.560 4.165 1.00 91.75 178 TYR A C 1
ATOM 1457 O O . TYR A 1 178 ? 4.398 10.348 5.174 1.00 91.75 178 TYR A O 1
ATOM 1465 N N . VAL A 1 179 ? 5.484 11.780 3.816 1.00 90.62 179 VAL A N 1
ATOM 1466 C CA . VAL A 1 179 ? 5.142 12.976 4.588 1.00 90.62 179 VAL A CA 1
ATOM 1467 C C . VAL A 1 179 ? 3.640 13.237 4.523 1.00 90.62 179 VAL A C 1
ATOM 1469 O O . VAL A 1 179 ? 3.012 13.386 5.570 1.00 90.62 179 VAL A O 1
ATOM 1472 N N . LYS A 1 180 ? 3.051 13.250 3.319 1.00 93.00 180 LYS A N 1
ATOM 1473 C CA . LYS A 1 180 ? 1.619 13.528 3.134 1.00 93.00 180 LYS A CA 1
ATOM 1474 C C . LYS A 1 180 ? 0.747 12.492 3.848 1.00 93.00 180 LYS A C 1
ATOM 1476 O O . LYS A 1 180 ? -0.014 12.836 4.749 1.00 93.00 180 LYS A O 1
ATOM 1481 N N . SER A 1 181 ? 0.898 11.215 3.503 1.00 93.81 181 SER A N 1
ATOM 1482 C CA . SER A 1 181 ? 0.081 10.141 4.085 1.00 93.81 181 SER A CA 1
ATOM 1483 C C . SER A 1 181 ? 0.300 9.997 5.597 1.00 93.81 181 SER A C 1
ATOM 1485 O O . SER A 1 181 ? -0.661 9.871 6.355 1.00 93.81 181 SER A O 1
ATOM 1487 N N . GLY A 1 182 ? 1.541 10.125 6.081 1.00 90.88 182 GLY A N 1
ATOM 1488 C CA . GLY A 1 182 ? 1.847 10.079 7.513 1.00 90.88 182 GLY A CA 1
ATOM 1489 C C . GLY A 1 182 ? 1.156 11.175 8.331 1.00 90.88 182 GLY A C 1
ATOM 1490 O O . GLY A 1 182 ? 0.839 10.958 9.499 1.00 90.88 182 GLY A O 1
ATOM 1491 N N . GLN A 1 183 ? 0.870 12.334 7.734 1.00 90.81 183 GLN A N 1
ATOM 1492 C CA . GLN A 1 183 ? 0.142 13.418 8.396 1.00 90.81 183 GLN A CA 1
ATOM 1493 C C . GLN A 1 183 ? -1.378 13.239 8.307 1.00 90.81 183 GLN A C 1
ATOM 1495 O O . GLN A 1 183 ? -2.080 13.438 9.304 1.00 90.81 183 GLN A O 1
ATOM 1500 N N . GLU A 1 184 ? -1.877 12.837 7.139 1.00 95.12 184 GLU A N 1
ATOM 1501 C CA . GLU A 1 184 ? -3.310 12.709 6.858 1.00 95.12 184 GLU A CA 1
ATOM 1502 C C . GLU A 1 184 ? -3.956 11.517 7.577 1.00 95.12 184 GLU A C 1
ATOM 1504 O O . GLU A 1 184 ? -5.094 11.616 8.032 1.00 95.12 184 GLU A O 1
ATOM 1509 N N . ILE A 1 185 ? -3.225 10.415 7.783 1.00 96.38 185 ILE A N 1
ATOM 1510 C CA . ILE A 1 185 ? -3.746 9.216 8.467 1.00 96.38 185 ILE A CA 1
ATOM 1511 C C . ILE A 1 185 ? -4.255 9.507 9.892 1.00 96.38 185 ILE A C 1
ATOM 1513 O O . ILE A 1 185 ? -5.201 8.882 10.371 1.00 96.38 185 ILE A O 1
ATOM 1517 N N . TYR A 1 186 ? -3.698 10.515 10.572 1.00 95.88 186 TYR A N 1
ATOM 1518 C CA . TYR A 1 186 ? -4.171 10.922 11.898 1.00 95.88 186 TYR A CA 1
ATOM 1519 C C . TYR A 1 186 ? -5.543 11.593 11.881 1.00 95.88 186 TYR A C 1
ATOM 1521 O O . TYR A 1 186 ? -6.201 11.629 12.922 1.00 95.88 186 TYR A O 1
ATOM 1529 N N . LYS A 1 187 ? -5.983 12.136 10.740 1.00 97.31 187 LYS A N 1
ATOM 1530 C CA . LYS A 1 187 ? -7.352 12.640 10.594 1.00 97.31 187 LYS A CA 1
ATOM 1531 C C . LYS A 1 187 ? -8.338 11.473 10.613 1.00 97.31 187 LYS A C 1
ATOM 1533 O O . LYS A 1 187 ? -9.286 11.525 11.388 1.00 97.31 187 LYS A O 1
ATOM 1538 N N . VAL A 1 188 ? -8.037 10.386 9.892 1.00 98.25 188 VAL A N 1
ATOM 1539 C CA . VAL A 1 188 ? -8.817 9.133 9.937 1.00 98.25 188 VAL A CA 1
ATOM 1540 C C . VAL A 1 188 ? -8.849 8.568 11.359 1.00 98.25 188 VAL A C 1
ATOM 1542 O O . VAL A 1 188 ? -9.911 8.270 11.894 1.00 98.25 188 VAL A O 1
ATOM 1545 N N . ALA A 1 189 ? -7.700 8.515 12.036 1.00 97.44 189 ALA A N 1
ATOM 1546 C CA . ALA A 1 189 ? -7.639 8.041 13.417 1.00 97.44 189 ALA A CA 1
ATOM 1547 C C . ALA A 1 189 ? -8.460 8.913 14.386 1.00 97.44 189 ALA A C 1
ATOM 1549 O O . ALA A 1 189 ? -9.090 8.402 15.309 1.00 97.44 189 ALA A O 1
ATOM 1550 N N . ARG A 1 190 ? -8.474 10.239 14.195 1.00 97.25 190 ARG A N 1
ATOM 1551 C CA . ARG A 1 190 ? -9.316 11.146 14.990 1.00 97.25 190 ARG A CA 1
ATOM 1552 C C . ARG A 1 190 ? -10.798 10.918 14.716 1.00 97.25 190 ARG A C 1
ATOM 1554 O O . ARG A 1 190 ? -11.574 10.926 15.663 1.00 97.25 190 ARG A O 1
ATOM 1561 N N . PHE A 1 191 ? -11.169 10.684 13.461 1.00 98.19 191 PHE A N 1
ATOM 1562 C CA . PHE A 1 191 ? -12.535 10.345 13.084 1.00 98.19 191 PHE A CA 1
ATOM 1563 C C . PHE A 1 191 ? -13.002 9.057 13.776 1.00 98.19 191 PHE A C 1
ATOM 1565 O O . PHE A 1 191 ? -14.008 9.078 14.479 1.00 98.19 191 PHE A O 1
ATOM 1572 N N . ILE A 1 192 ? -12.207 7.984 13.716 1.00 97.94 192 ILE A N 1
ATOM 1573 C CA . ILE A 1 192 ? -12.490 6.720 14.420 1.00 97.94 192 ILE A CA 1
ATOM 1574 C C . ILE A 1 192 ? -12.661 6.952 15.932 1.00 97.94 192 ILE A C 1
ATOM 1576 O O . ILE A 1 192 ? -13.631 6.495 16.535 1.00 97.94 192 ILE A O 1
ATOM 1580 N N . ARG A 1 193 ? -11.766 7.736 16.549 1.00 96.44 193 ARG A N 1
ATOM 1581 C CA . ARG A 1 193 ? -11.865 8.088 17.977 1.00 96.44 193 ARG A CA 1
ATOM 1582 C C . ARG A 1 193 ? -13.108 8.906 18.311 1.00 96.44 193 ARG A C 1
ATOM 1584 O O . ARG A 1 193 ? -13.693 8.701 19.370 1.00 96.44 193 ARG A O 1
ATOM 1591 N N . SER A 1 194 ? -13.540 9.792 17.414 1.00 96.69 194 SER A N 1
ATOM 1592 C CA . SER A 1 194 ? -14.770 10.578 17.587 1.00 96.69 194 SER A CA 1
ATOM 1593 C C . SER A 1 194 ? -16.037 9.716 17.565 1.00 96.69 194 SER A C 1
ATOM 1595 O O . SER A 1 194 ? -17.039 10.097 18.159 1.00 96.69 194 SER A O 1
ATOM 1597 N N . LYS A 1 195 ? -15.965 8.525 16.955 1.00 97.00 195 LYS A N 1
ATOM 1598 C CA . LYS A 1 195 ? -17.023 7.504 16.965 1.00 97.00 195 LYS A CA 1
ATOM 1599 C C . LYS A 1 195 ? -16.989 6.595 18.205 1.00 97.00 195 LYS A C 1
ATOM 1601 O O . LYS A 1 195 ? -17.768 5.652 18.286 1.00 97.00 195 LYS A O 1
ATOM 1606 N N . GLY A 1 196 ? -16.097 6.859 19.166 1.00 93.56 196 GLY A N 1
ATOM 1607 C CA . GLY A 1 196 ? -15.993 6.100 20.419 1.00 93.56 196 GLY A CA 1
ATOM 1608 C C . GLY A 1 196 ? -15.027 4.910 20.378 1.00 93.56 196 GLY A C 1
ATOM 1609 O O . GLY A 1 196 ? -15.006 4.109 21.313 1.00 93.56 196 GLY A O 1
ATOM 1610 N N . TYR A 1 197 ? -14.197 4.787 19.335 1.00 92.75 197 TYR A N 1
ATOM 1611 C CA . TYR A 1 197 ? -13.287 3.651 19.167 1.00 92.75 197 TYR A CA 1
ATOM 1612 C C . TYR A 1 197 ? -11.820 4.015 19.373 1.00 92.75 197 TYR A C 1
ATOM 1614 O O . TYR A 1 197 ? -11.280 4.945 18.768 1.00 92.75 197 TYR A O 1
ATOM 1622 N N . ARG A 1 198 ? -11.134 3.230 20.207 1.00 93.19 198 ARG A N 1
ATOM 1623 C CA . ARG A 1 198 ? -9.677 3.318 20.355 1.00 93.19 198 ARG A CA 1
ATOM 1624 C C . ARG A 1 198 ? -9.009 2.770 19.102 1.00 93.19 198 ARG A C 1
ATOM 1626 O O . ARG A 1 198 ? -9.485 1.811 18.497 1.00 93.19 198 ARG A O 1
ATOM 1633 N N . CYS A 1 199 ? -7.886 3.367 18.719 1.00 92.75 199 CYS A N 1
ATOM 1634 C CA . CYS A 1 199 ? -7.136 2.893 17.565 1.00 92.75 199 CYS A CA 1
ATOM 1635 C C . CYS A 1 199 ? -5.643 3.220 17.642 1.00 92.75 199 CYS A C 1
ATOM 1637 O O . CYS A 1 199 ? -5.220 4.160 18.328 1.00 92.75 199 CYS A O 1
ATOM 1639 N N . TRP A 1 200 ? -4.853 2.438 16.908 1.00 92.50 200 TRP A N 1
ATOM 1640 C CA . TRP A 1 200 ? -3.409 2.598 16.764 1.00 92.50 200 TRP A CA 1
ATOM 1641 C C . TRP A 1 200 ? -3.013 2.679 15.297 1.00 92.50 200 TRP A C 1
ATOM 1643 O O . TRP A 1 200 ? -3.194 1.737 14.532 1.00 92.50 200 TRP A O 1
ATOM 1653 N N . VAL A 1 201 ? -2.433 3.811 14.939 1.00 94.38 201 VAL A N 1
ATOM 1654 C CA . VAL A 1 201 ? -1.878 4.167 13.641 1.00 94.38 201 VAL A CA 1
ATOM 1655 C C . VAL A 1 201 ? -0.468 3.608 13.512 1.00 94.38 201 VAL A C 1
ATOM 1657 O O . VAL A 1 201 ? 0.351 3.791 14.416 1.00 94.38 201 VAL A O 1
ATOM 1660 N N . ARG A 1 202 ? -0.173 3.024 12.351 1.00 92.94 202 ARG A N 1
ATOM 1661 C CA . ARG A 1 202 ? 1.170 2.856 11.794 1.00 92.94 202 ARG A CA 1
ATOM 1662 C C . ARG A 1 202 ? 1.263 3.616 10.476 1.00 92.94 202 ARG A C 1
ATOM 1664 O O . ARG A 1 202 ? 0.411 3.473 9.595 1.00 92.94 202 ARG A O 1
ATOM 1671 N N . VAL A 1 203 ? 2.296 4.438 10.352 1.00 91.38 203 VAL A N 1
ATOM 1672 C CA . VAL A 1 203 ? 2.559 5.231 9.143 1.00 91.38 203 VAL A CA 1
ATOM 1673 C C . VAL A 1 203 ? 3.404 4.424 8.148 1.00 91.38 203 VAL A C 1
ATOM 1675 O O . VAL A 1 203 ? 4.100 3.493 8.556 1.00 91.38 203 VAL A O 1
ATOM 1678 N N . PRO A 1 204 ? 3.435 4.773 6.851 1.00 85.38 204 PRO A N 1
ATOM 1679 C CA . PRO A 1 204 ? 4.158 3.959 5.870 1.00 85.38 204 PRO A CA 1
ATOM 1680 C C . PRO A 1 204 ? 5.666 3.803 6.121 1.00 85.38 204 PRO A C 1
ATOM 1682 O O . PRO A 1 204 ? 6.256 2.822 5.679 1.00 85.38 204 PRO A O 1
ATOM 1685 N N . PHE A 1 205 ? 6.282 4.745 6.844 1.00 79.12 205 PHE A N 1
ATOM 1686 C CA . PHE A 1 205 ? 7.703 4.714 7.214 1.00 79.12 205 PHE A CA 1
ATOM 1687 C C . PHE A 1 205 ? 7.985 3.932 8.514 1.00 79.12 205 PHE A C 1
ATOM 1689 O O . PHE A 1 205 ? 9.060 4.034 9.088 1.00 79.12 205 PHE A O 1
ATOM 1696 N N . ASP A 1 206 ? 7.014 3.182 9.029 1.00 75.75 206 ASP A N 1
ATOM 1697 C CA . ASP A 1 206 ? 7.142 2.536 10.331 1.00 75.75 206 ASP A CA 1
ATOM 1698 C C . ASP A 1 206 ? 8.078 1.310 10.359 1.00 75.75 206 ASP A C 1
ATOM 1700 O O . ASP A 1 206 ? 8.879 1.147 11.273 1.00 75.75 206 ASP A O 1
ATOM 1704 N N . GLY A 1 207 ? 7.981 0.438 9.353 1.00 70.06 207 GLY A N 1
ATOM 1705 C CA . GLY A 1 207 ? 8.866 -0.724 9.207 1.00 70.06 207 GLY A CA 1
ATOM 1706 C C . GLY A 1 207 ? 8.520 -1.973 10.036 1.00 70.06 207 GLY A C 1
ATOM 1707 O O . GLY A 1 207 ? 9.126 -3.013 9.795 1.00 70.06 207 GLY A O 1
ATOM 1708 N N . TRP A 1 208 ? 7.534 -1.945 10.945 1.00 78.44 208 TRP A N 1
ATOM 1709 C CA . TRP A 1 208 ? 7.208 -3.114 11.794 1.00 78.44 208 TRP A CA 1
ATOM 1710 C C . TRP A 1 208 ? 6.142 -4.060 11.241 1.00 78.44 208 TRP A C 1
ATOM 1712 O O . TRP A 1 208 ? 5.889 -5.109 11.834 1.00 78.44 208 TRP A O 1
ATOM 1722 N N . VAL A 1 209 ? 5.517 -3.710 10.118 1.00 81.12 209 VAL A N 1
ATOM 1723 C CA . VAL A 1 209 ? 4.471 -4.510 9.473 1.00 81.12 209 VAL A CA 1
ATOM 1724 C C . VAL A 1 209 ? 4.705 -4.612 7.972 1.00 81.12 209 VAL A C 1
ATOM 1726 O O . VAL A 1 209 ? 5.086 -3.642 7.313 1.00 81.12 209 VAL A O 1
ATOM 1729 N N . LYS A 1 210 ? 4.423 -5.785 7.400 1.00 83.69 210 LYS A N 1
ATOM 1730 C CA . LYS A 1 210 ? 4.334 -5.936 5.945 1.00 83.69 210 LYS A CA 1
ATOM 1731 C C . LYS A 1 210 ? 2.938 -5.560 5.481 1.00 83.69 210 LYS A C 1
ATOM 1733 O O . LYS A 1 210 ? 1.996 -6.337 5.599 1.00 83.69 210 LYS A O 1
ATOM 1738 N N . TYR A 1 211 ? 2.824 -4.373 4.904 1.00 90.88 211 TYR A N 1
ATOM 1739 C CA . TYR A 1 211 ? 1.570 -3.877 4.347 1.00 90.88 211 TYR A CA 1
ATOM 1740 C C . TYR A 1 211 ? 1.015 -4.680 3.154 1.00 90.88 211 TYR A C 1
ATOM 1742 O O . TYR A 1 211 ? -0.191 -4.901 3.137 1.00 90.88 211 TYR A O 1
ATOM 1750 N N . PRO A 1 212 ? 1.822 -5.161 2.179 1.00 89.56 212 PRO A N 1
ATOM 1751 C CA . PRO A 1 212 ? 1.293 -5.853 0.999 1.00 89.56 212 PRO A CA 1
ATOM 1752 C C . PRO A 1 212 ? 0.317 -7.014 1.272 1.00 89.56 212 PRO A C 1
ATOM 1754 O O . PRO A 1 212 ? -0.759 -6.998 0.684 1.00 89.56 212 PRO A O 1
ATOM 1757 N N . PRO A 1 213 ? 0.617 -7.996 2.147 1.00 85.50 213 PRO A N 1
ATOM 1758 C CA . PRO A 1 213 ? -0.333 -9.076 2.429 1.00 85.50 213 PRO A CA 1
ATOM 1759 C C . PRO A 1 213 ? -1.630 -8.571 3.072 1.00 85.50 213 PRO A C 1
ATOM 1761 O O . PRO A 1 213 ? -2.703 -9.031 2.704 1.00 85.50 213 PRO A O 1
ATOM 1764 N N . HIS A 1 214 ? -1.552 -7.584 3.968 1.00 91.56 214 HIS A N 1
ATOM 1765 C CA . HIS A 1 214 ? -2.739 -6.989 4.583 1.00 91.56 214 HIS A CA 1
ATOM 1766 C C . HIS A 1 214 ? -3.591 -6.227 3.559 1.00 91.56 214 HIS A C 1
ATOM 1768 O O . HIS A 1 214 ? -4.809 -6.334 3.585 1.00 91.56 214 HIS A O 1
ATOM 1774 N N . ALA A 1 215 ? -2.972 -5.502 2.622 1.00 95.81 215 ALA A N 1
ATOM 1775 C CA . ALA A 1 215 ? -3.688 -4.812 1.549 1.00 95.81 215 ALA A CA 1
ATOM 1776 C C . ALA A 1 215 ? -4.400 -5.789 0.596 1.00 95.81 215 ALA A C 1
ATOM 1778 O O . ALA A 1 215 ? -5.524 -5.520 0.182 1.00 95.81 215 ALA A O 1
ATOM 1779 N N . ILE A 1 216 ? -3.770 -6.928 0.280 1.00 92.12 216 ILE A N 1
ATOM 1780 C CA . ILE A 1 216 ? -4.387 -7.994 -0.527 1.00 92.12 216 ILE A CA 1
ATOM 1781 C C . ILE A 1 216 ? -5.578 -8.602 0.220 1.00 92.12 216 ILE A C 1
ATOM 1783 O O . ILE A 1 216 ? -6.660 -8.711 -0.349 1.00 92.12 216 ILE A O 1
ATOM 1787 N N . ASN A 1 217 ? -5.402 -8.939 1.502 1.00 89.31 217 ASN A N 1
ATOM 1788 C CA . ASN A 1 217 ? -6.477 -9.492 2.329 1.00 89.31 217 ASN A CA 1
ATOM 1789 C C . ASN A 1 217 ? -7.656 -8.520 2.479 1.00 89.31 217 ASN A C 1
ATOM 1791 O O . ASN A 1 217 ? -8.800 -8.951 2.475 1.00 89.31 217 ASN A O 1
ATOM 1795 N N . ALA A 1 218 ? -7.373 -7.218 2.536 1.00 94.69 218 ALA A N 1
ATOM 1796 C CA . ALA A 1 218 ? -8.364 -6.147 2.572 1.00 94.69 218 ALA A CA 1
ATOM 1797 C C . ALA A 1 218 ? -9.034 -5.860 1.210 1.00 94.69 218 ALA A C 1
ATOM 1799 O O . ALA A 1 218 ? -9.752 -4.869 1.086 1.00 94.69 218 ALA A O 1
ATOM 1800 N N . GLY A 1 219 ? -8.765 -6.658 0.169 1.00 94.25 219 GLY A N 1
ATOM 1801 C CA . GLY A 1 219 ? -9.393 -6.507 -1.146 1.00 94.25 219 GLY A CA 1
ATOM 1802 C C . GLY A 1 219 ? -8.908 -5.312 -1.969 1.00 94.25 219 GLY A C 1
ATOM 1803 O O . GLY A 1 219 ? -9.545 -4.951 -2.955 1.00 94.25 219 GLY A O 1
ATOM 1804 N N . LEU A 1 220 ? -7.785 -4.685 -1.601 1.00 97.50 220 LEU A N 1
ATOM 1805 C CA . LEU A 1 220 ? -7.303 -3.465 -2.264 1.00 97.50 220 LEU A CA 1
ATOM 1806 C C . LEU A 1 220 ? -6.562 -3.733 -3.574 1.00 97.50 220 LEU A C 1
ATOM 1808 O O . LEU A 1 220 ? -6.363 -2.823 -4.375 1.00 97.50 220 LEU A O 1
ATOM 1812 N N . GLY A 1 221 ? -6.122 -4.966 -3.803 1.00 95.94 221 GLY A N 1
ATOM 1813 C CA . GLY A 1 221 ? -5.462 -5.340 -5.043 1.00 95.94 221 GLY A CA 1
ATOM 1814 C C . GLY A 1 221 ? -4.729 -6.666 -4.956 1.00 95.94 221 GLY A C 1
ATOM 1815 O O . GLY A 1 221 ? -4.865 -7.408 -3.988 1.00 95.94 221 GLY A O 1
ATOM 1816 N N . GLU A 1 222 ? -3.899 -6.934 -5.959 1.00 94.75 222 GLU A N 1
ATOM 1817 C CA . GLU A 1 222 ? -3.136 -8.179 -6.071 1.00 94.75 222 GLU A CA 1
ATOM 1818 C C . GLU A 1 222 ? -1.632 -7.929 -6.180 1.00 94.75 222 GLU A C 1
ATOM 1820 O O . GLU A 1 222 ? -1.176 -6.869 -6.605 1.00 94.75 222 GLU A O 1
ATOM 1825 N N . LEU A 1 223 ? -0.821 -8.919 -5.807 1.00 91.69 223 LEU A N 1
ATOM 1826 C CA . LEU A 1 223 ? 0.632 -8.802 -5.884 1.00 91.69 223 LEU A CA 1
ATOM 1827 C C . LEU A 1 223 ? 1.119 -8.771 -7.345 1.00 91.69 223 LEU A C 1
ATOM 1829 O O . LEU A 1 223 ? 0.947 -9.731 -8.092 1.00 91.69 223 LEU A O 1
ATOM 1833 N N . GLY A 1 224 ? 1.811 -7.701 -7.734 1.00 93.56 224 GLY A N 1
ATOM 1834 C CA . GLY A 1 224 ? 2.471 -7.598 -9.034 1.00 93.56 224 GLY A CA 1
ATOM 1835 C C . GLY A 1 224 ? 3.838 -8.289 -9.082 1.00 93.56 224 GLY A C 1
ATOM 1836 O O . GLY A 1 224 ? 4.473 -8.537 -8.054 1.00 93.56 224 GLY A O 1
ATOM 1837 N N . ALA A 1 225 ? 4.365 -8.511 -10.294 1.00 93.38 225 ALA A N 1
ATOM 1838 C CA . ALA A 1 225 ? 5.695 -9.106 -10.494 1.00 93.38 225 ALA A CA 1
ATOM 1839 C C . ALA A 1 225 ? 6.821 -8.355 -9.765 1.00 93.38 225 ALA A C 1
ATOM 1841 O O . ALA A 1 225 ? 7.756 -8.985 -9.282 1.00 93.38 225 ALA A O 1
ATOM 1842 N N . GLN A 1 226 ? 6.725 -7.027 -9.645 1.00 91.81 226 GLN A N 1
ATOM 1843 C CA . GLN A 1 226 ? 7.710 -6.205 -8.932 1.00 91.81 226 GLN A CA 1
ATOM 1844 C C . GLN A 1 226 ? 7.638 -6.301 -7.394 1.00 91.81 226 GLN A C 1
ATOM 1846 O O . GLN A 1 226 ? 8.358 -5.575 -6.713 1.00 91.81 226 GLN A O 1
ATOM 1851 N N . GLY A 1 227 ? 6.780 -7.160 -6.834 1.00 88.62 227 GLY A N 1
ATOM 1852 C CA . GLY A 1 227 ? 6.684 -7.377 -5.389 1.00 88.62 227 GLY A CA 1
ATOM 1853 C C . GLY A 1 227 ? 5.906 -6.301 -4.624 1.00 88.62 227 GLY A C 1
ATOM 1854 O O . GLY A 1 227 ? 5.947 -6.290 -3.396 1.00 88.62 227 GLY A O 1
ATOM 1855 N N . VAL A 1 228 ? 5.186 -5.422 -5.328 1.00 93.56 228 VAL A N 1
ATOM 1856 C CA . VAL A 1 228 ? 4.236 -4.461 -4.742 1.00 93.56 228 VAL A CA 1
ATOM 1857 C C . VAL A 1 228 ? 2.815 -4.817 -5.164 1.00 93.56 228 VAL A C 1
ATOM 1859 O O . VAL A 1 228 ? 2.621 -5.443 -6.206 1.00 93.56 228 VAL A O 1
ATOM 1862 N N . VAL A 1 229 ? 1.831 -4.418 -4.363 1.00 96.19 229 VAL A N 1
ATOM 1863 C CA . VAL A 1 229 ? 0.411 -4.592 -4.694 1.00 96.19 229 VAL A CA 1
ATOM 1864 C C . VAL A 1 229 ? 0.044 -3.666 -5.854 1.00 96.19 229 VAL A C 1
ATOM 1866 O O . VAL A 1 229 ? 0.497 -2.525 -5.893 1.00 96.19 229 VAL A O 1
ATOM 1869 N N . ILE A 1 230 ? -0.744 -4.164 -6.797 1.00 98.06 230 ILE A N 1
ATOM 1870 C CA . ILE A 1 230 ? -1.342 -3.416 -7.896 1.00 98.06 230 ILE A CA 1
ATOM 1871 C C . ILE A 1 230 ? -2.825 -3.243 -7.566 1.00 98.06 230 ILE A C 1
ATOM 1873 O O . ILE A 1 230 ? -3.526 -4.242 -7.409 1.00 98.06 230 ILE A O 1
ATOM 1877 N N . THR A 1 231 ? -3.284 -1.998 -7.442 1.00 98.50 231 THR A N 1
ATOM 1878 C CA . THR A 1 231 ? -4.703 -1.666 -7.241 1.00 98.50 231 THR A CA 1
ATOM 1879 C C . THR A 1 231 ? -5.346 -1.240 -8.558 1.00 98.50 231 THR A C 1
ATOM 1881 O O . THR A 1 231 ? -4.642 -0.913 -9.522 1.00 98.50 231 THR A O 1
ATOM 1884 N N . LYS A 1 232 ? -6.682 -1.226 -8.612 1.00 97.56 232 LYS A N 1
ATOM 1885 C CA . LYS A 1 232 ? -7.411 -0.751 -9.798 1.00 97.56 232 LYS A CA 1
ATOM 1886 C C . LYS A 1 232 ? -7.213 0.753 -10.011 1.00 97.56 232 LYS A C 1
ATOM 1888 O O . LYS A 1 232 ? -7.077 1.202 -11.144 1.00 97.56 232 LYS A O 1
ATOM 1893 N N . GLU A 1 233 ? -7.169 1.505 -8.917 1.00 97.12 233 GLU A N 1
ATOM 1894 C CA . GLU A 1 233 ? -7.178 2.967 -8.883 1.00 97.12 233 GLU A CA 1
ATOM 1895 C C . GLU A 1 233 ? -5.808 3.558 -9.225 1.00 97.12 233 GLU A C 1
ATOM 1897 O O . GLU A 1 233 ? -5.704 4.475 -10.034 1.00 97.12 233 GLU A O 1
ATOM 1902 N N . PHE A 1 234 ? -4.739 3.027 -8.625 1.00 97.44 234 PHE A N 1
ATOM 1903 C CA . PHE A 1 234 ? -3.406 3.644 -8.666 1.00 97.44 234 PHE A CA 1
ATOM 1904 C C . PHE A 1 234 ? -2.361 2.754 -9.346 1.00 97.44 234 PHE A C 1
ATOM 1906 O O . PHE A 1 234 ? -1.197 3.139 -9.506 1.00 97.44 234 PHE A O 1
ATOM 1913 N N . GLY A 1 235 ? -2.741 1.538 -9.743 1.00 97.75 235 GLY A N 1
ATOM 1914 C CA . GLY A 1 235 ? -1.786 0.538 -10.181 1.00 97.75 235 GLY A CA 1
ATOM 1915 C C . GLY A 1 235 ? -0.783 0.244 -9.059 1.00 97.75 235 GLY A C 1
ATOM 1916 O O . GLY A 1 235 ? -1.192 -0.111 -7.956 1.00 97.75 235 GLY A O 1
ATOM 1917 N N . PRO A 1 236 ? 0.535 0.348 -9.303 1.00 97.25 236 PRO A N 1
ATOM 1918 C CA . PRO A 1 236 ? 1.550 0.141 -8.272 1.00 97.25 236 PRO A CA 1
ATOM 1919 C C . PRO A 1 236 ? 1.974 1.434 -7.532 1.00 97.25 236 PRO A C 1
ATOM 1921 O O . PRO A 1 236 ? 2.930 1.397 -6.750 1.00 97.25 236 PRO A O 1
ATOM 1924 N N . ARG A 1 237 ? 1.347 2.589 -7.812 1.00 95.75 237 ARG A N 1
ATOM 1925 C CA . ARG A 1 237 ? 1.726 3.919 -7.299 1.00 95.75 237 ARG A CA 1
ATOM 1926 C C . ARG A 1 237 ? 1.121 4.265 -5.935 1.00 95.75 237 ARG A C 1
ATOM 1928 O O . ARG A 1 237 ? 0.471 5.295 -5.792 1.00 95.75 237 ARG A O 1
ATOM 1935 N N . GLN A 1 238 ? 1.370 3.481 -4.896 1.00 96.06 238 GLN A N 1
ATOM 1936 C CA . GLN A 1 238 ? 0.819 3.802 -3.578 1.00 96.06 238 GLN A CA 1
ATOM 1937 C C . GLN A 1 238 ? 1.780 3.495 -2.443 1.00 96.06 238 GLN A C 1
ATOM 1939 O O . GLN A 1 238 ? 2.723 2.699 -2.559 1.00 96.06 238 GLN A O 1
ATOM 1944 N N . ARG A 1 239 ? 1.533 4.165 -1.318 1.00 95.00 239 ARG A N 1
ATOM 1945 C CA . ARG A 1 239 ? 2.115 3.825 -0.022 1.00 95.00 239 ARG A CA 1
ATOM 1946 C C . ARG A 1 239 ? 1.023 3.529 0.981 1.00 95.00 239 ARG A C 1
ATOM 1948 O O . ARG A 1 239 ? -0.069 4.085 0.914 1.00 95.00 239 ARG A O 1
ATOM 1955 N N . TRP A 1 240 ? 1.360 2.621 1.883 1.00 95.88 240 TRP A N 1
ATOM 1956 C CA . TRP A 1 240 ? 0.419 1.986 2.784 1.00 95.88 240 TRP A CA 1
ATOM 1957 C C . TRP A 1 240 ? 0.597 2.499 4.202 1.00 95.88 240 TRP A C 1
ATOM 1959 O O . TRP A 1 240 ? 1.711 2.494 4.714 1.00 95.88 240 TRP A O 1
ATOM 1969 N N . GLY A 1 241 ? -0.490 2.903 4.839 1.00 96.19 241 GLY A N 1
ATOM 1970 C CA . GLY A 1 241 ? -0.597 3.004 6.287 1.00 96.19 241 GLY A CA 1
ATOM 1971 C C . GLY A 1 241 ? -1.565 1.950 6.812 1.00 96.19 241 GLY A C 1
ATOM 1972 O O . GLY A 1 241 ? -2.287 1.309 6.045 1.00 96.19 241 GLY A O 1
ATOM 1973 N N . MET A 1 242 ? -1.588 1.763 8.126 1.00 96.19 242 MET A N 1
ATOM 1974 C CA . MET A 1 242 ? -2.539 0.855 8.761 1.00 96.19 242 MET A CA 1
ATOM 1975 C C . MET A 1 242 ? -3.022 1.433 10.083 1.00 96.19 242 MET A C 1
ATOM 1977 O O . MET A 1 242 ? -2.246 2.030 10.825 1.00 96.19 242 MET A O 1
ATOM 1981 N N . ILE A 1 243 ? -4.299 1.243 10.389 1.00 96.38 243 ILE A N 1
ATOM 1982 C CA . ILE A 1 243 ? -4.882 1.586 11.682 1.00 96.38 243 ILE A CA 1
ATOM 1983 C C . ILE A 1 243 ? -5.489 0.317 12.270 1.00 96.38 243 ILE A C 1
ATOM 1985 O O . ILE A 1 243 ? -6.399 -0.252 11.681 1.00 96.38 243 ILE A O 1
ATOM 1989 N N . SER A 1 244 ? -5.003 -0.122 13.430 1.00 92.88 244 SER A N 1
ATOM 1990 C CA . SER A 1 244 ? -5.673 -1.170 14.206 1.00 92.88 244 SER A CA 1
ATOM 1991 C C . SER A 1 244 ? -6.768 -0.552 15.075 1.00 92.88 244 SER A C 1
ATOM 1993 O O . SER A 1 244 ? -6.545 0.506 15.668 1.00 92.88 244 SER A O 1
ATOM 1995 N N . ILE A 1 245 ? -7.949 -1.166 15.129 1.00 93.25 245 ILE A N 1
ATOM 1996 C CA . ILE A 1 245 ? -9.165 -0.570 15.705 1.00 93.25 245 ILE A CA 1
ATOM 1997 C C . ILE A 1 245 ? -9.775 -1.520 16.739 1.00 93.25 245 ILE A C 1
ATOM 1999 O O . ILE A 1 245 ? -9.902 -2.714 16.487 1.00 93.25 245 ILE A O 1
ATOM 2003 N N . ASP A 1 246 ? -10.180 -0.976 17.886 1.00 92.69 246 ASP A N 1
ATOM 2004 C CA . ASP A 1 246 ? -10.856 -1.682 18.985 1.00 92.69 246 ASP A CA 1
ATOM 2005 C C . ASP A 1 246 ? -12.341 -1.965 18.690 1.00 92.69 246 ASP A C 1
ATOM 2007 O O . ASP A 1 246 ? -13.224 -1.592 19.462 1.00 92.69 246 ASP A O 1
ATOM 2011 N N . ALA A 1 247 ? -12.622 -2.542 17.524 1.00 87.94 247 ALA A N 1
ATOM 2012 C CA . ALA A 1 247 ? -13.963 -2.828 17.025 1.00 87.94 247 ALA A CA 1
ATOM 2013 C C . ALA A 1 247 ? -13.961 -4.150 16.255 1.00 87.94 247 ALA A C 1
ATOM 2015 O O . ALA A 1 247 ? -12.986 -4.437 15.558 1.00 87.94 247 ALA A O 1
ATOM 2016 N N . ASP A 1 248 ? -15.046 -4.916 16.322 1.00 91.00 248 ASP A N 1
ATOM 2017 C CA . ASP A 1 248 ? -15.217 -6.146 15.539 1.00 91.00 248 ASP A CA 1
ATOM 2018 C C . ASP A 1 248 ? -15.935 -5.850 14.213 1.00 91.00 248 ASP A C 1
ATOM 2020 O O . ASP A 1 248 ? -17.084 -6.216 13.999 1.00 91.00 248 ASP A O 1
ATOM 2024 N N . ILE A 1 249 ? -15.278 -5.065 13.357 1.00 93.12 249 ILE A N 1
ATOM 2025 C CA . ILE A 1 249 ? -15.826 -4.657 12.057 1.00 93.12 249 ILE A CA 1
ATOM 2026 C C . ILE A 1 249 ? -15.680 -5.813 11.069 1.00 93.12 249 ILE A C 1
ATOM 2028 O O . ILE A 1 249 ? -14.604 -6.397 10.961 1.00 93.12 249 ILE A O 1
ATOM 2032 N N . GLU A 1 250 ? -16.730 -6.092 10.300 1.00 95.25 250 GLU A N 1
ATOM 2033 C CA . GLU A 1 250 ? -16.704 -7.104 9.246 1.00 95.25 250 GLU A CA 1
ATOM 2034 C C . GLU A 1 250 ? -15.557 -6.850 8.245 1.00 95.25 250 GLU A C 1
ATOM 2036 O O . GLU A 1 250 ? -15.387 -5.742 7.720 1.00 95.25 250 GLU A O 1
ATOM 2041 N N . MET A 1 251 ? -14.772 -7.888 7.954 1.00 95.94 251 MET A N 1
ATOM 204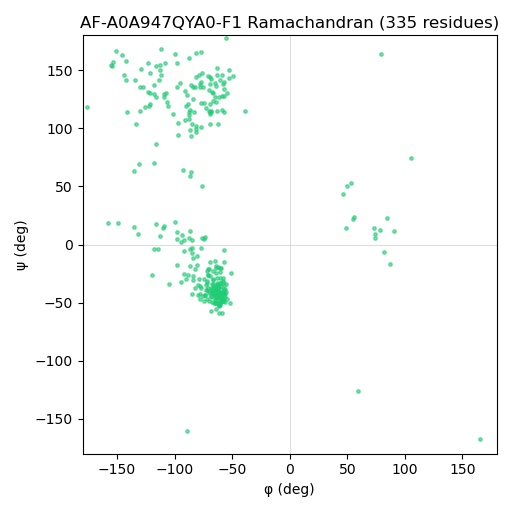2 C CA . MET A 1 251 ? -13.606 -7.794 7.073 1.00 95.94 251 MET A CA 1
ATOM 2043 C C . MET A 1 251 ? -14.014 -7.735 5.603 1.00 95.94 251 MET A C 1
ATOM 2045 O O . MET A 1 251 ? -14.993 -8.348 5.188 1.00 95.94 251 MET A O 1
ATOM 2049 N N . ASP A 1 252 ? -13.232 -7.023 4.801 1.00 95.19 252 ASP A N 1
ATOM 2050 C CA . ASP A 1 252 ? -13.315 -7.131 3.351 1.00 95.19 252 ASP A CA 1
ATOM 2051 C C . ASP A 1 252 ? -12.614 -8.418 2.880 1.00 95.19 252 ASP A C 1
ATOM 2053 O O . ASP A 1 252 ? -11.889 -9.072 3.634 1.00 95.19 252 ASP A O 1
ATOM 2057 N N . SER A 1 253 ? -12.864 -8.804 1.629 1.00 87.69 253 SER A N 1
ATOM 2058 C CA . SER A 1 253 ? -12.325 -10.031 1.037 1.00 87.69 253 SER A CA 1
ATOM 2059 C C . SER A 1 253 ? -11.323 -9.727 -0.079 1.00 87.69 253 SER A C 1
ATOM 2061 O O . SER A 1 253 ? -11.483 -8.721 -0.776 1.00 87.69 253 SER A O 1
ATOM 2063 N N . PRO A 1 254 ? -10.321 -10.602 -0.302 1.00 90.44 254 PRO A N 1
ATOM 2064 C CA . PRO A 1 254 ? -9.429 -10.504 -1.450 1.00 90.44 254 PRO A CA 1
ATOM 2065 C C . PRO A 1 254 ? -10.183 -10.413 -2.778 1.00 90.44 254 PRO A C 1
ATOM 2067 O O . PRO A 1 254 ? -11.256 -10.993 -2.948 1.00 90.44 254 PRO A O 1
ATOM 2070 N N . VAL A 1 255 ? -9.573 -9.728 -3.741 1.00 87.12 255 VAL A N 1
ATOM 2071 C CA . VAL A 1 255 ? -10.099 -9.567 -5.100 1.00 87.12 255 VAL A CA 1
ATOM 2072 C C . VAL A 1 255 ? -9.226 -10.317 -6.100 1.00 87.12 255 VAL A C 1
ATOM 2074 O O . VAL A 1 255 ? -8.008 -10.359 -5.951 1.00 87.12 255 VAL A O 1
ATOM 2077 N N . ASP A 1 256 ? -9.842 -10.868 -7.143 1.00 91.44 256 ASP A N 1
ATOM 2078 C CA . ASP A 1 256 ? -9.130 -11.426 -8.294 1.00 91.44 256 ASP A CA 1
ATOM 2079 C C . ASP A 1 256 ? -9.099 -10.380 -9.414 1.00 91.44 256 ASP A C 1
ATOM 2081 O O . ASP A 1 256 ? -10.108 -10.099 -10.064 1.00 91.44 256 ASP A O 1
ATOM 2085 N N . LEU A 1 257 ? -7.935 -9.761 -9.601 1.00 91.56 257 LEU A N 1
ATOM 2086 C CA . LEU A 1 257 ? -7.663 -8.778 -10.646 1.00 91.56 257 LEU A CA 1
ATOM 2087 C C . LEU A 1 257 ? -6.951 -9.413 -11.850 1.00 91.56 257 LEU A C 1
ATOM 2089 O O . LEU A 1 257 ? -6.533 -8.700 -12.760 1.00 91.56 257 LEU A O 1
ATOM 2093 N N . LYS A 1 258 ? -6.756 -10.740 -11.855 1.00 94.06 258 LYS A N 1
ATOM 2094 C CA . LYS A 1 258 ? -5.961 -11.481 -12.846 1.00 94.06 258 LYS A CA 1
ATOM 2095 C C . LYS A 1 258 ? -4.516 -10.979 -12.978 1.00 94.06 258 LYS A C 1
ATOM 2097 O O . LYS A 1 258 ? -3.854 -11.224 -13.993 1.00 94.06 258 LYS A O 1
ATOM 2102 N N . MET A 1 259 ? -3.967 -10.327 -11.947 1.00 94.88 259 MET A N 1
ATOM 2103 C CA . MET A 1 259 ? -2.627 -9.730 -12.008 1.00 94.88 259 MET A CA 1
ATOM 2104 C C . MET A 1 259 ? -1.520 -10.766 -12.137 1.00 94.88 259 MET A C 1
ATOM 2106 O O . MET A 1 259 ? -0.500 -10.471 -12.759 1.00 94.88 259 MET A O 1
ATOM 2110 N N . ALA A 1 260 ? -1.703 -11.975 -11.602 1.00 90.31 260 ALA A N 1
ATOM 2111 C CA . ALA A 1 260 ? -0.729 -13.051 -11.758 1.00 90.31 260 ALA A CA 1
ATOM 2112 C C . ALA A 1 260 ? -0.533 -13.421 -13.240 1.00 90.31 260 ALA A C 1
ATOM 2114 O O . ALA A 1 260 ? 0.596 -13.382 -13.734 1.00 90.31 260 ALA A O 1
ATOM 2115 N N . ALA A 1 261 ? -1.630 -13.697 -13.956 1.00 93.44 261 ALA A N 1
ATOM 2116 C CA . ALA A 1 261 ? -1.609 -14.033 -15.381 1.00 93.44 261 ALA A CA 1
ATOM 2117 C C . ALA A 1 261 ? -1.105 -12.857 -16.231 1.00 93.44 261 ALA A C 1
ATOM 2119 O O . ALA A 1 261 ? -0.216 -13.024 -17.068 1.00 93.44 261 ALA A O 1
ATOM 2120 N N . TYR A 1 262 ? -1.595 -11.645 -15.951 1.00 96.94 262 TYR A N 1
ATOM 2121 C CA . TYR A 1 262 ? -1.140 -10.432 -16.628 1.00 96.94 262 TYR A CA 1
ATOM 2122 C C . TYR A 1 262 ? 0.373 -10.214 -16.463 1.00 96.94 262 TYR A C 1
ATOM 2124 O O . TYR A 1 262 ? 1.097 -9.932 -17.421 1.00 96.94 262 TYR A O 1
ATOM 2132 N N . CYS A 1 263 ? 0.887 -10.364 -15.240 1.00 96.12 263 CYS A N 1
ATOM 2133 C CA . CYS A 1 263 ? 2.304 -10.182 -14.940 1.00 96.12 263 CYS A CA 1
ATOM 2134 C C . CYS A 1 263 ? 3.193 -11.259 -15.577 1.00 96.12 263 CYS A C 1
ATOM 2136 O O . CYS A 1 263 ? 4.321 -10.938 -15.967 1.00 96.12 263 CYS A O 1
ATOM 2138 N N . ASP A 1 264 ? 2.702 -12.498 -15.686 1.00 94.06 264 ASP A N 1
ATOM 2139 C CA . ASP A 1 264 ? 3.399 -13.600 -16.356 1.00 94.06 264 ASP A CA 1
ATOM 2140 C C . ASP A 1 264 ? 3.609 -13.316 -17.851 1.00 94.06 264 ASP A C 1
ATOM 2142 O O . ASP A 1 264 ? 4.700 -13.573 -18.363 1.00 94.06 264 ASP A O 1
ATOM 2146 N N . ALA A 1 265 ? 2.630 -12.697 -18.519 1.00 96.50 265 ALA A N 1
ATOM 2147 C CA . ALA A 1 265 ? 2.751 -12.268 -19.914 1.00 96.50 265 ALA A CA 1
ATOM 2148 C C . ALA A 1 265 ? 3.575 -10.974 -20.078 1.00 96.50 265 ALA A C 1
ATOM 2150 O O . ALA A 1 265 ? 4.424 -10.863 -20.963 1.00 96.50 265 ALA A O 1
ATOM 2151 N N . CYS A 1 266 ? 3.356 -9.978 -19.213 1.00 97.44 266 CYS A N 1
ATOM 2152 C CA . CYS A 1 266 ? 3.921 -8.635 -19.361 1.00 97.44 266 CYS A CA 1
ATOM 2153 C C . CYS A 1 266 ? 5.444 -8.579 -19.166 1.00 97.44 266 CYS A C 1
ATOM 2155 O O . CYS A 1 266 ? 6.174 -8.083 -20.029 1.00 97.44 266 CYS A O 1
ATOM 2157 N N . ARG A 1 267 ? 5.934 -9.024 -18.000 1.00 96.06 267 ARG A N 1
ATOM 2158 C CA . ARG A 1 267 ? 7.361 -9.054 -17.605 1.00 96.06 267 ARG A CA 1
ATOM 2159 C C . ARG A 1 267 ? 8.170 -7.753 -17.818 1.00 96.06 267 ARG A C 1
ATOM 2161 O O . ARG A 1 267 ? 9.398 -7.779 -17.722 1.00 96.06 267 ARG A O 1
ATOM 2168 N N . LYS A 1 268 ? 7.539 -6.594 -18.059 1.00 97.44 268 LYS A N 1
ATOM 2169 C CA . LYS A 1 268 ? 8.249 -5.330 -18.353 1.00 97.44 268 LYS A CA 1
ATOM 2170 C C . LYS A 1 268 ? 9.123 -4.841 -17.202 1.00 97.44 268 LYS A C 1
ATOM 2172 O O . LYS A 1 268 ? 10.265 -4.456 -17.427 1.00 97.44 268 LYS A O 1
ATOM 2177 N N . CYS A 1 269 ? 8.610 -4.872 -15.971 1.00 97.56 269 CYS A N 1
ATOM 2178 C CA . CYS A 1 269 ? 9.370 -4.436 -14.799 1.00 97.56 269 CYS A CA 1
ATOM 2179 C C . CYS A 1 269 ? 10.613 -5.305 -14.560 1.00 97.56 269 CYS A C 1
ATOM 2181 O O . CYS A 1 269 ? 11.652 -4.770 -14.180 1.00 97.56 269 CYS A O 1
ATOM 2183 N N . ILE A 1 270 ? 10.530 -6.609 -14.853 1.00 95.94 270 ILE A N 1
ATOM 2184 C CA . ILE A 1 270 ? 11.651 -7.557 -14.778 1.00 95.94 270 ILE A CA 1
ATOM 2185 C C . ILE A 1 270 ? 12.754 -7.125 -15.747 1.00 95.94 270 ILE A C 1
ATOM 2187 O O . ILE A 1 270 ? 13.895 -6.934 -15.333 1.00 95.94 270 ILE A O 1
ATOM 2191 N N . LYS A 1 271 ? 12.391 -6.891 -17.016 1.00 96.94 271 LYS A N 1
ATOM 2192 C CA . LYS A 1 271 ? 13.323 -6.477 -18.078 1.00 96.94 271 LYS A CA 1
ATOM 2193 C C . LYS A 1 271 ? 13.958 -5.109 -17.811 1.00 96.94 271 LYS A C 1
ATOM 2195 O O . LYS A 1 271 ? 15.125 -4.906 -18.117 1.00 96.94 271 LYS A O 1
ATOM 2200 N N . ALA A 1 272 ? 13.200 -4.180 -17.235 1.00 96.50 272 ALA A N 1
ATOM 2201 C CA . ALA A 1 272 ? 13.659 -2.819 -16.967 1.00 96.50 272 ALA A CA 1
ATOM 2202 C C . ALA A 1 272 ? 14.456 -2.669 -15.659 1.00 96.50 272 ALA A C 1
ATOM 2204 O O . ALA A 1 272 ? 15.030 -1.608 -15.418 1.00 96.50 272 ALA A O 1
ATOM 2205 N N . CYS A 1 273 ? 14.462 -3.677 -14.777 1.00 92.12 273 CYS A N 1
ATOM 2206 C CA . CYS A 1 273 ? 15.119 -3.577 -13.478 1.00 92.12 273 CYS A CA 1
ATOM 2207 C C . CYS A 1 273 ? 16.648 -3.507 -13.651 1.00 92.12 273 CYS A C 1
ATOM 2209 O O . CYS A 1 273 ? 17.256 -4.510 -14.034 1.00 92.12 273 CYS A O 1
ATOM 2211 N N . PRO A 1 274 ? 17.306 -2.385 -13.299 1.00 87.00 274 PRO A N 1
ATOM 2212 C CA . PRO A 1 274 ? 18.738 -2.226 -13.547 1.00 87.00 274 PRO A CA 1
ATOM 2213 C C . PRO A 1 274 ? 19.585 -3.197 -12.714 1.00 87.00 274 PRO A C 1
ATOM 2215 O O . PRO A 1 274 ? 20.624 -3.658 -13.173 1.00 87.00 274 PRO A O 1
ATOM 2218 N N . GLY A 1 275 ? 19.112 -3.567 -11.519 1.00 80.88 275 GLY A N 1
ATOM 2219 C CA . GLY A 1 275 ? 19.772 -4.553 -10.663 1.00 80.88 275 GLY A CA 1
ATOM 2220 C C . GLY A 1 275 ? 19.414 -6.005 -10.970 1.00 80.88 275 GLY A C 1
ATOM 2221 O O . GLY A 1 275 ? 19.925 -6.894 -10.295 1.00 80.88 275 GLY A O 1
ATOM 2222 N N . ARG A 1 276 ? 18.511 -6.275 -11.930 1.00 87.69 276 ARG A N 1
ATOM 2223 C CA . ARG A 1 276 ? 17.932 -7.617 -12.162 1.00 87.69 276 ARG A CA 1
ATOM 2224 C C . ARG A 1 276 ? 17.487 -8.274 -10.846 1.00 87.69 276 ARG A C 1
ATOM 2226 O O . ARG A 1 276 ? 17.790 -9.430 -10.551 1.00 87.69 276 ARG A O 1
ATOM 2233 N N . ALA A 1 277 ? 16.838 -7.465 -10.011 1.00 81.81 277 ALA A N 1
ATOM 2234 C CA . ALA A 1 277 ? 16.443 -7.828 -8.657 1.00 81.81 277 ALA A CA 1
ATOM 2235 C C . ALA A 1 277 ? 15.132 -8.621 -8.617 1.00 81.81 277 ALA A C 1
ATOM 2237 O O . ALA A 1 277 ? 14.864 -9.306 -7.637 1.00 81.81 277 ALA A O 1
ATOM 2238 N N . ILE A 1 278 ? 14.308 -8.521 -9.659 1.00 88.75 278 ILE A N 1
ATOM 2239 C CA . ILE A 1 278 ? 13.026 -9.217 -9.750 1.00 88.75 278 ILE A CA 1
ATOM 2240 C C . ILE A 1 278 ? 13.277 -10.589 -10.383 1.00 88.75 278 ILE A C 1
ATOM 2242 O O . ILE A 1 278 ? 13.782 -10.647 -11.503 1.00 88.75 278 ILE A O 1
ATOM 2246 N N . SER A 1 279 ? 12.935 -11.677 -9.684 1.00 86.12 279 SER A N 1
ATOM 2247 C CA . SER A 1 279 ? 13.031 -13.031 -10.244 1.00 86.12 279 SER A CA 1
ATOM 2248 C C . SER A 1 279 ? 12.214 -13.175 -11.529 1.00 86.12 279 SER A C 1
ATOM 2250 O O . SER A 1 279 ? 11.094 -12.674 -11.627 1.00 86.12 279 SER A O 1
ATOM 2252 N N . GLU A 1 280 ? 12.770 -13.895 -12.500 1.00 87.31 280 GLU A N 1
ATOM 2253 C CA . GLU A 1 280 ? 12.084 -14.246 -13.744 1.00 87.31 280 GLU A CA 1
ATOM 2254 C C . GLU A 1 280 ? 10.881 -15.154 -13.489 1.00 87.31 280 GLU A C 1
ATOM 2256 O O . GLU A 1 280 ? 9.752 -14.835 -13.889 1.00 87.31 280 GLU A O 1
ATOM 2261 N N . ASP A 1 281 ? 11.130 -16.220 -12.736 1.00 85.88 281 ASP A N 1
ATOM 2262 C CA . ASP A 1 281 ? 10.139 -17.220 -12.380 1.00 85.88 281 ASP A CA 1
ATOM 2263 C C . ASP A 1 281 ? 9.550 -16.971 -10.995 1.00 85.88 281 ASP A C 1
ATOM 2265 O O . ASP A 1 281 ? 10.144 -16.332 -10.114 1.00 85.88 281 ASP A O 1
ATOM 2269 N N . ARG A 1 282 ? 8.341 -17.497 -10.805 1.00 81.44 282 ARG A N 1
ATOM 2270 C CA . ARG A 1 282 ? 7.711 -17.558 -9.492 1.00 81.44 282 ARG A CA 1
ATOM 2271 C C . ARG A 1 282 ? 8.341 -18.688 -8.686 1.00 81.44 282 ARG A C 1
ATOM 2273 O O . ARG A 1 282 ? 8.599 -19.776 -9.191 1.00 81.44 282 ARG A O 1
ATOM 2280 N N . VAL A 1 283 ? 8.559 -18.417 -7.409 1.00 78.69 283 VAL A N 1
ATOM 2281 C CA . VAL A 1 283 ? 9.080 -19.367 -6.433 1.00 78.69 283 VAL A CA 1
ATOM 2282 C C . VAL A 1 283 ? 8.170 -19.370 -5.215 1.00 78.69 283 VAL A C 1
ATOM 2284 O O . VAL A 1 283 ? 7.549 -18.357 -4.879 1.00 78.69 283 VAL A O 1
ATOM 2287 N N . TRP A 1 284 ? 8.106 -20.503 -4.524 1.00 75.56 284 TRP A N 1
ATOM 2288 C CA . TRP A 1 284 ? 7.533 -20.538 -3.187 1.00 75.56 284 TRP A CA 1
ATOM 2289 C C . TRP A 1 284 ? 8.460 -19.776 -2.244 1.00 75.56 284 TRP A C 1
ATOM 2291 O O . TRP A 1 284 ? 9.618 -20.142 -2.047 1.00 75.56 284 TRP A O 1
ATOM 2301 N N . TRP A 1 285 ? 7.973 -18.660 -1.706 1.00 63.66 285 TRP A N 1
ATOM 2302 C CA . TRP A 1 285 ? 8.747 -17.830 -0.792 1.00 63.66 285 TRP A CA 1
ATOM 2303 C C . TRP A 1 285 ? 7.868 -17.291 0.327 1.00 63.66 285 TRP A C 1
ATOM 2305 O O . TRP A 1 285 ? 6.997 -16.449 0.087 1.00 63.66 285 TRP A O 1
ATOM 2315 N N . ARG A 1 286 ? 8.154 -17.731 1.561 1.00 59.72 286 ARG A N 1
ATOM 2316 C CA . ARG A 1 286 ? 7.402 -17.373 2.774 1.00 59.72 286 ARG A CA 1
ATOM 2317 C C . ARG A 1 286 ? 5.895 -17.649 2.616 1.00 59.72 286 ARG A C 1
ATOM 2319 O O . ARG A 1 286 ? 5.083 -16.739 2.762 1.00 59.72 286 ARG A O 1
ATOM 2326 N N . GLY A 1 287 ? 5.545 -18.877 2.225 1.00 57.72 287 GLY A N 1
ATOM 2327 C CA . GLY A 1 287 ? 4.153 -19.340 2.114 1.00 57.72 287 GLY A CA 1
ATOM 2328 C C . GLY A 1 287 ? 3.350 -18.809 0.921 1.00 57.72 287 GLY A C 1
ATOM 2329 O O . GLY A 1 287 ? 2.159 -19.078 0.834 1.00 57.72 287 GLY A O 1
ATOM 2330 N N . VAL A 1 288 ? 3.968 -18.066 -0.006 1.00 65.25 288 VAL A N 1
ATOM 2331 C CA . VAL A 1 288 ? 3.284 -17.520 -1.192 1.00 65.25 288 VAL A CA 1
ATOM 2332 C C . VAL A 1 288 ? 4.080 -17.838 -2.453 1.00 65.25 288 VAL A C 1
ATOM 2334 O O . VAL A 1 288 ? 5.300 -17.646 -2.482 1.00 65.25 288 VAL A O 1
ATOM 2337 N N . TYR A 1 289 ? 3.391 -18.278 -3.507 1.00 76.75 289 TYR A N 1
ATOM 2338 C CA . TYR A 1 289 ? 3.980 -18.495 -4.826 1.00 76.75 289 TYR A CA 1
ATOM 2339 C C . TYR A 1 289 ? 4.072 -17.176 -5.603 1.00 76.75 289 TYR A C 1
ATOM 2341 O O . TYR A 1 289 ? 3.081 -16.659 -6.118 1.00 76.75 289 TYR A O 1
ATOM 2349 N N . LYS A 1 290 ? 5.271 -16.588 -5.652 1.00 79.19 290 LYS A N 1
ATOM 2350 C CA . LYS A 1 290 ? 5.496 -15.236 -6.191 1.00 79.19 290 LYS A CA 1
ATOM 2351 C C . LYS A 1 290 ? 6.888 -15.067 -6.779 1.00 79.19 290 LYS A C 1
ATOM 2353 O O . LYS A 1 290 ? 7.795 -15.844 -6.505 1.00 79.19 290 LYS A O 1
ATOM 2358 N N . ARG A 1 291 ? 7.099 -13.989 -7.534 1.00 85.56 291 ARG A N 1
ATOM 2359 C CA . ARG A 1 291 ? 8.452 -13.555 -7.905 1.00 85.56 291 ARG A CA 1
ATOM 2360 C C . ARG A 1 291 ? 9.122 -12.949 -6.679 1.00 85.56 291 ARG A C 1
ATOM 2362 O O . ARG A 1 291 ? 8.638 -11.967 -6.116 1.00 85.56 291 ARG A O 1
ATOM 2369 N N . LYS A 1 292 ? 10.211 -13.566 -6.226 1.00 83.19 292 LYS A N 1
ATOM 2370 C CA . LYS A 1 292 ? 10.988 -13.056 -5.097 1.00 83.19 292 LYS A CA 1
ATOM 2371 C C . LYS A 1 292 ? 11.804 -11.848 -5.557 1.00 83.19 292 LYS A C 1
ATOM 2373 O O . LYS A 1 292 ? 12.437 -11.877 -6.608 1.00 83.19 292 LYS A O 1
ATOM 2378 N N . ILE A 1 293 ? 11.803 -10.793 -4.750 1.00 84.38 293 ILE A N 1
ATOM 2379 C CA . ILE A 1 293 ? 12.694 -9.651 -4.957 1.00 84.38 293 ILE A CA 1
ATOM 2380 C C . ILE A 1 293 ? 13.996 -9.917 -4.207 1.00 84.38 293 ILE A C 1
ATOM 2382 O O . ILE A 1 293 ? 13.975 -10.262 -3.026 1.00 84.38 293 ILE A O 1
ATOM 2386 N N . ASN A 1 294 ? 15.119 -9.775 -4.901 1.00 79.81 294 ASN A N 1
ATOM 2387 C CA . ASN A 1 294 ? 16.450 -9.763 -4.315 1.00 79.81 294 ASN A CA 1
ATOM 2388 C C . ASN A 1 294 ? 16.776 -8.328 -3.882 1.00 79.81 294 ASN A C 1
ATOM 2390 O O . ASN A 1 294 ? 17.146 -7.478 -4.694 1.00 79.81 294 ASN A O 1
ATOM 2394 N N . ASP A 1 295 ? 16.595 -8.057 -2.597 1.00 73.25 295 ASP A N 1
ATOM 2395 C CA . ASP A 1 295 ? 16.818 -6.755 -1.979 1.00 73.25 295 ASP A CA 1
ATOM 2396 C C . ASP A 1 295 ? 18.288 -6.324 -2.057 1.00 73.25 295 ASP A C 1
ATOM 2398 O O . ASP A 1 295 ? 18.545 -5.171 -2.390 1.00 73.25 295 ASP A O 1
ATOM 2402 N N . THR A 1 296 ? 19.250 -7.239 -1.897 1.00 71.38 296 THR A N 1
ATOM 2403 C CA . THR A 1 296 ? 20.690 -6.955 -2.066 1.00 71.38 296 THR A CA 1
ATOM 2404 C C . THR A 1 296 ? 21.028 -6.425 -3.461 1.00 71.38 296 THR A C 1
ATOM 2406 O O . THR A 1 296 ? 21.914 -5.588 -3.612 1.00 71.38 296 THR A O 1
ATOM 2409 N N . LYS A 1 297 ? 20.301 -6.863 -4.496 1.00 74.56 297 LYS A N 1
ATOM 2410 C CA . LYS A 1 297 ? 20.437 -6.340 -5.865 1.00 74.56 297 LYS A CA 1
ATOM 2411 C C . LYS A 1 297 ? 19.630 -5.065 -6.109 1.00 74.56 297 LYS A C 1
ATOM 2413 O O . LYS A 1 297 ? 20.015 -4.245 -6.938 1.00 74.56 297 LYS A O 1
ATOM 2418 N N . CYS A 1 298 ? 18.501 -4.894 -5.424 1.00 75.56 298 CYS A N 1
ATOM 2419 C CA . CYS A 1 298 ? 17.644 -3.717 -5.568 1.00 75.56 298 CYS A CA 1
ATOM 2420 C C . CYS A 1 298 ? 18.236 -2.486 -4.866 1.00 75.56 298 CYS A C 1
ATOM 2422 O O . CYS A 1 298 ? 18.234 -1.387 -5.424 1.00 75.56 298 CYS A O 1
ATOM 2424 N N . TRP A 1 299 ? 18.741 -2.676 -3.646 1.00 73.19 299 TRP A N 1
ATOM 2425 C CA . TRP A 1 299 ? 19.134 -1.610 -2.729 1.00 73.19 299 TRP A CA 1
ATOM 2426 C C . TRP A 1 299 ? 20.217 -0.679 -3.287 1.00 73.19 299 TRP A C 1
ATOM 2428 O O . TRP A 1 299 ? 19.997 0.530 -3.251 1.00 73.19 299 TRP A O 1
ATOM 2438 N N . PRO A 1 300 ? 21.307 -1.164 -3.920 1.00 74.50 300 PRO A N 1
ATOM 2439 C CA . PRO A 1 300 ? 22.335 -0.278 -4.467 1.00 74.50 300 PRO A CA 1
ATOM 2440 C C . PRO A 1 300 ? 21.784 0.735 -5.477 1.00 74.50 300 PRO A C 1
ATOM 2442 O O . PRO A 1 300 ? 22.178 1.898 -5.467 1.00 74.50 300 PRO A O 1
ATOM 2445 N N . TYR A 1 301 ? 20.830 0.326 -6.321 1.00 77.62 301 TYR A N 1
ATOM 2446 C CA . TYR A 1 301 ? 20.180 1.221 -7.282 1.00 77.62 301 TYR A CA 1
ATOM 2447 C C . TYR A 1 301 ? 19.130 2.110 -6.623 1.00 77.62 301 TYR A C 1
ATOM 2449 O O . TYR A 1 301 ? 18.980 3.264 -7.019 1.00 77.62 301 TYR A O 1
ATOM 2457 N N . PHE A 1 302 ? 18.412 1.593 -5.622 1.00 74.44 302 PHE A N 1
ATOM 2458 C CA . PHE A 1 302 ? 17.478 2.386 -4.829 1.00 74.44 302 PHE A CA 1
ATOM 2459 C C . PHE A 1 302 ? 18.181 3.565 -4.157 1.00 74.44 302 PHE A C 1
ATOM 2461 O O . PHE A 1 302 ? 17.743 4.702 -4.314 1.00 74.44 302 PHE A O 1
ATOM 2468 N N . THR A 1 303 ? 19.314 3.301 -3.511 1.00 69.69 303 THR A N 1
ATOM 2469 C CA . THR A 1 303 ? 20.168 4.304 -2.877 1.00 69.69 303 THR A CA 1
ATOM 2470 C C . THR A 1 303 ? 20.819 5.224 -3.910 1.00 69.69 303 THR A C 1
ATOM 2472 O O . THR A 1 303 ? 20.700 6.440 -3.805 1.00 69.69 303 THR A O 1
ATOM 2475 N N . LYS A 1 304 ? 21.435 4.672 -4.968 1.00 73.94 304 LYS A N 1
ATOM 2476 C CA . LYS A 1 304 ? 22.095 5.463 -6.027 1.00 73.94 304 LYS A CA 1
ATOM 2477 C C . LYS A 1 304 ? 21.158 6.479 -6.684 1.00 73.94 304 LYS A C 1
ATOM 2479 O O . LYS A 1 304 ? 21.599 7.573 -7.029 1.00 73.94 304 LYS A O 1
ATOM 2484 N N . TYR A 1 305 ? 19.895 6.112 -6.886 1.00 80.19 305 TYR A N 1
ATOM 2485 C CA . TYR A 1 305 ? 18.900 6.975 -7.521 1.00 80.19 305 TYR A CA 1
ATOM 2486 C C . TYR A 1 305 ? 18.061 7.794 -6.538 1.00 80.19 305 TYR A C 1
ATOM 2488 O O . TYR A 1 305 ? 17.128 8.451 -6.987 1.00 80.19 305 TYR A O 1
ATOM 2496 N N . GLU A 1 306 ? 18.396 7.786 -5.240 1.00 72.88 306 GLU A N 1
ATOM 2497 C CA . GLU A 1 306 ? 17.638 8.474 -4.185 1.00 72.88 306 GLU A CA 1
ATOM 2498 C C . GLU A 1 306 ? 16.130 8.146 -4.250 1.00 72.88 306 GLU A C 1
ATOM 2500 O O . GLU A 1 306 ? 15.282 9.033 -4.296 1.00 72.88 306 GLU A O 1
ATOM 2505 N N . GLY A 1 307 ? 15.805 6.851 -4.310 1.00 77.00 307 GLY A N 1
ATOM 2506 C CA . GLY A 1 307 ? 14.449 6.359 -4.552 1.00 77.00 307 GLY A CA 1
ATOM 2507 C C . GLY A 1 307 ? 14.297 5.816 -5.971 1.00 77.00 307 GLY A C 1
ATOM 2508 O O . GLY A 1 307 ? 13.671 6.419 -6.842 1.00 77.00 307 GLY A O 1
ATOM 2509 N N . CYS A 1 308 ? 14.855 4.633 -6.237 1.00 85.25 308 CYS A N 1
ATOM 2510 C CA . CYS A 1 308 ? 14.546 3.939 -7.487 1.00 85.25 308 CYS A CA 1
ATOM 2511 C C . CYS A 1 308 ? 13.059 3.540 -7.513 1.00 85.25 308 CYS A C 1
ATOM 2513 O O . CYS A 1 308 ? 12.506 3.055 -6.530 1.00 85.25 308 CYS A O 1
ATOM 2515 N N . GLY A 1 309 ? 12.421 3.701 -8.667 1.00 92.69 309 GLY A N 1
ATOM 2516 C CA . GLY A 1 309 ? 11.012 3.366 -8.898 1.00 92.69 309 GLY A CA 1
ATOM 2517 C C . GLY A 1 309 ? 10.744 2.931 -10.337 1.00 92.69 309 GLY A C 1
ATOM 2518 O O . GLY A 1 309 ? 9.603 2.952 -10.787 1.00 92.69 309 GLY A O 1
ATOM 2519 N N . ILE A 1 310 ? 11.790 2.537 -11.076 1.00 95.50 310 ILE A N 1
ATOM 2520 C CA . ILE A 1 310 ? 11.701 2.190 -12.505 1.00 95.50 310 ILE A CA 1
ATOM 2521 C C . ILE A 1 310 ? 10.658 1.094 -12.740 1.00 95.50 310 ILE A C 1
ATOM 2523 O O . ILE A 1 310 ? 9.873 1.192 -13.678 1.00 95.50 310 ILE A O 1
ATOM 2527 N N . CYS A 1 311 ? 10.596 0.086 -11.865 1.00 96.81 311 CYS A N 1
ATOM 2528 C CA . CYS A 1 311 ? 9.600 -0.983 -11.951 1.00 96.81 311 CYS A CA 1
ATOM 2529 C C . CYS A 1 311 ? 8.153 -0.469 -11.861 1.00 96.81 311 CYS A C 1
ATOM 2531 O O . CYS A 1 311 ? 7.281 -1.023 -12.525 1.00 96.81 311 CYS A O 1
ATOM 2533 N N . LEU A 1 312 ? 7.909 0.600 -11.096 1.00 97.31 312 LEU A N 1
ATOM 2534 C CA . LEU A 1 312 ? 6.604 1.254 -10.997 1.00 97.31 312 LEU A CA 1
ATOM 2535 C C . LEU A 1 312 ? 6.330 2.066 -12.273 1.00 97.31 312 LEU A C 1
ATOM 2537 O O . LEU A 1 312 ? 5.292 1.880 -12.902 1.00 97.31 312 LEU A O 1
ATOM 2541 N N . LYS A 1 313 ? 7.300 2.885 -12.706 1.00 96.19 313 LYS A N 1
ATOM 2542 C CA . LYS A 1 313 ? 7.214 3.754 -13.896 1.00 96.19 313 LYS A CA 1
ATOM 2543 C C . LYS A 1 313 ? 6.902 2.990 -15.188 1.00 96.19 313 LYS A C 1
ATOM 2545 O O . LYS A 1 313 ? 6.112 3.442 -16.017 1.00 96.19 313 LYS A O 1
ATOM 2550 N N . VAL A 1 314 ? 7.547 1.842 -15.396 1.00 97.25 314 VAL A N 1
ATOM 2551 C CA . VAL A 1 314 ? 7.402 1.044 -16.632 1.00 97.25 314 VAL A CA 1
ATOM 2552 C C . VAL A 1 314 ? 6.201 0.099 -16.618 1.00 97.25 314 VAL A C 1
ATOM 2554 O O . VAL A 1 314 ? 5.919 -0.535 -17.637 1.00 97.25 314 VAL A O 1
ATOM 2557 N N . CYS A 1 315 ? 5.512 -0.036 -15.482 1.00 98.19 315 CYS A N 1
ATOM 2558 C CA . CYS A 1 315 ? 4.329 -0.880 -15.387 1.00 98.19 315 CYS A CA 1
ATOM 2559 C C . CYS A 1 315 ? 3.246 -0.355 -16.351 1.00 98.19 315 CYS A C 1
ATOM 2561 O O . CYS A 1 315 ? 2.900 0.822 -16.273 1.00 98.19 315 CYS A O 1
ATOM 2563 N N . PRO A 1 316 ? 2.674 -1.178 -17.248 1.00 98.06 316 PRO A N 1
ATOM 2564 C CA . PRO A 1 316 ? 1.606 -0.707 -18.131 1.00 98.06 316 PRO A CA 1
ATOM 2565 C C . PRO A 1 316 ? 0.390 -0.189 -17.358 1.00 98.06 316 PRO A C 1
ATOM 2567 O O . PRO A 1 316 ? -0.143 0.851 -17.716 1.00 98.06 316 PRO A O 1
ATOM 2570 N N . ILE A 1 317 ? 0.036 -0.840 -16.242 1.00 98.06 317 ILE A N 1
ATOM 2571 C CA . ILE A 1 317 ? -1.065 -0.419 -15.360 1.00 98.06 317 ILE A CA 1
ATOM 2572 C C . ILE A 1 317 ? -0.804 0.981 -14.786 1.00 98.06 317 ILE A C 1
ATOM 2574 O O . ILE A 1 317 ? -1.728 1.761 -14.597 1.00 98.06 317 ILE A O 1
ATOM 2578 N N . ASN A 1 318 ? 0.465 1.336 -14.547 1.00 96.50 318 ASN A N 1
ATOM 2579 C CA . ASN A 1 318 ? 0.827 2.697 -14.159 1.00 96.50 318 ASN A CA 1
ATOM 2580 C C . ASN A 1 318 ? 0.569 3.705 -15.297 1.00 96.50 318 ASN A C 1
ATOM 2582 O O . ASN A 1 318 ? 0.110 4.814 -15.042 1.00 96.50 318 ASN A O 1
ATOM 2586 N N . ARG A 1 319 ? 0.889 3.336 -16.539 1.00 95.19 319 ARG A N 1
ATOM 2587 C CA . ARG A 1 319 ? 0.853 4.251 -17.690 1.00 95.19 319 ARG A CA 1
ATOM 2588 C C . ARG A 1 319 ? -0.546 4.460 -18.257 1.00 95.19 319 ARG A C 1
ATOM 2590 O O . ARG A 1 319 ? -0.895 5.596 -18.545 1.00 95.19 319 ARG A O 1
ATOM 2597 N N . HIS A 1 320 ? -1.299 3.373 -18.382 1.00 96.81 320 HIS A N 1
ATOM 2598 C CA . HIS A 1 320 ? -2.573 3.307 -19.107 1.00 96.81 320 HIS A CA 1
ATOM 2599 C C . HIS A 1 320 ? -3.764 3.015 -18.179 1.00 96.81 320 HIS A C 1
ATOM 2601 O O . HIS A 1 320 ? -4.907 2.985 -18.606 1.00 96.81 320 HIS A O 1
ATOM 2607 N N . GLY A 1 321 ? -3.513 2.781 -16.887 1.00 97.12 321 GLY A N 1
ATOM 2608 C CA . GLY A 1 321 ? -4.554 2.397 -15.935 1.00 97.12 321 GLY A CA 1
ATOM 2609 C C . GLY A 1 321 ? -4.933 0.916 -16.019 1.00 97.12 321 GLY A C 1
ATOM 2610 O O . GLY A 1 321 ? -4.598 0.198 -16.964 1.00 97.12 321 GLY A O 1
ATOM 2611 N N . TYR A 1 322 ? -5.615 0.435 -14.978 1.00 97.88 322 TYR A N 1
ATOM 2612 C CA . TYR A 1 322 ? -6.018 -0.968 -14.867 1.00 97.88 322 TYR A CA 1
ATOM 2613 C C . TYR A 1 322 ? -7.028 -1.368 -15.946 1.00 97.88 322 TYR A C 1
ATOM 2615 O O . TYR A 1 322 ? -6.816 -2.363 -16.635 1.00 97.88 322 TYR A O 1
ATOM 2623 N N . ALA A 1 323 ? -8.096 -0.581 -16.111 1.00 97.88 323 ALA A N 1
ATOM 2624 C CA . ALA A 1 323 ? -9.212 -0.925 -16.988 1.00 97.88 323 ALA A CA 1
ATOM 2625 C C . ALA A 1 323 ? -8.772 -1.120 -18.448 1.00 97.88 323 ALA A C 1
ATOM 2627 O O . ALA A 1 323 ? -9.075 -2.150 -19.044 1.00 97.88 323 ALA A O 1
ATOM 2628 N N . GLU A 1 324 ? -7.994 -0.186 -19.000 1.00 98.06 324 GLU A N 1
ATOM 2629 C CA . GLU A 1 324 ? -7.537 -0.256 -20.395 1.00 98.06 324 GLU A CA 1
ATOM 2630 C C . GLU A 1 324 ? -6.572 -1.422 -20.631 1.00 98.06 324 GLU A C 1
ATOM 2632 O O . GLU A 1 324 ? -6.691 -2.157 -21.613 1.00 98.06 324 GLU A O 1
ATOM 2637 N N . CYS A 1 325 ? -5.629 -1.634 -19.708 1.00 98.25 325 CYS A N 1
ATOM 2638 C CA . CYS A 1 325 ? -4.687 -2.746 -19.791 1.00 98.25 325 CYS A CA 1
ATOM 2639 C C . CYS A 1 325 ? -5.383 -4.105 -19.715 1.00 98.25 325 CYS A C 1
ATOM 2641 O O . CYS A 1 325 ? -5.030 -5.002 -20.481 1.00 98.25 325 CYS A O 1
ATOM 2643 N N . MET A 1 326 ? -6.355 -4.263 -18.814 1.00 98.12 326 MET A N 1
ATOM 2644 C CA . MET A 1 326 ? -7.079 -5.523 -18.673 1.00 98.12 326 MET A CA 1
ATOM 2645 C C . MET A 1 326 ? -8.021 -5.771 -19.843 1.00 98.12 326 MET A C 1
ATOM 2647 O O . MET A 1 326 ? -8.024 -6.880 -20.361 1.00 98.12 326 MET A O 1
ATOM 2651 N N . ALA A 1 327 ? -8.704 -4.744 -20.358 1.00 98.06 327 ALA A N 1
ATOM 2652 C CA . ALA A 1 327 ? -9.517 -4.878 -21.564 1.00 98.06 327 ALA A CA 1
ATOM 2653 C C . ALA A 1 327 ? -8.686 -5.350 -22.773 1.00 98.06 327 ALA A C 1
ATOM 2655 O O . ALA A 1 327 ? -9.102 -6.245 -23.510 1.00 98.06 327 ALA A O 1
ATOM 2656 N N . ALA A 1 328 ? -7.483 -4.796 -22.968 1.00 98.12 328 ALA A N 1
ATOM 2657 C CA . ALA A 1 328 ? -6.579 -5.231 -24.034 1.00 98.12 328 ALA A CA 1
ATOM 2658 C C . ALA A 1 328 ? -6.051 -6.661 -23.812 1.00 98.12 328 ALA A C 1
ATOM 2660 O O . ALA A 1 328 ? -5.981 -7.456 -24.752 1.00 98.12 328 ALA A O 1
ATOM 2661 N N . PHE A 1 329 ? -5.704 -7.003 -22.570 1.00 98.06 329 PHE A N 1
ATOM 2662 C CA . PHE A 1 329 ? -5.180 -8.321 -22.225 1.00 98.06 329 PHE A CA 1
ATOM 2663 C C . PHE A 1 329 ? -6.237 -9.424 -22.324 1.00 98.06 329 PHE A C 1
ATOM 2665 O O . PHE A 1 329 ? -5.956 -10.489 -22.861 1.00 98.06 329 PHE A O 1
ATOM 2672 N N . GLU A 1 330 ? -7.459 -9.176 -21.868 1.00 96.88 330 GLU A N 1
ATOM 2673 C CA . GLU A 1 330 ? -8.553 -10.149 -21.924 1.00 96.88 330 GLU A CA 1
ATOM 2674 C C . GLU A 1 330 ? -9.064 -10.349 -23.353 1.00 96.88 330 GLU A C 1
ATOM 2676 O O . GLU A 1 330 ? -9.442 -11.459 -23.720 1.00 96.88 330 GLU A O 1
ATOM 2681 N N . LYS A 1 331 ? -9.010 -9.307 -24.196 1.00 97.06 331 LYS A N 1
ATOM 2682 C CA . LYS A 1 331 ? -9.424 -9.401 -25.600 1.00 97.06 331 LYS A CA 1
ATOM 2683 C C . LYS A 1 331 ? -8.523 -10.320 -26.425 1.00 97.06 331 LYS A C 1
ATOM 2685 O O . LYS A 1 331 ? -9.028 -11.071 -27.255 1.00 97.06 331 LYS A O 1
ATOM 2690 N N . ASN A 1 332 ? -7.200 -10.207 -26.291 1.00 95.44 332 ASN A N 1
ATOM 2691 C CA . ASN A 1 332 ? -6.266 -10.943 -27.156 1.00 95.44 332 ASN A CA 1
ATOM 2692 C C . ASN A 1 332 ? -4.853 -11.131 -26.568 1.00 95.44 332 ASN A C 1
ATOM 2694 O O . ASN A 1 332 ? -3.900 -11.365 -27.309 1.00 95.44 332 ASN A O 1
ATOM 2698 N N . GLY A 1 333 ? -4.683 -10.988 -25.254 1.00 95.50 333 GLY A N 1
ATOM 2699 C CA . GLY A 1 333 ? -3.384 -11.090 -24.585 1.00 95.50 333 GLY A CA 1
ATOM 2700 C C . GLY A 1 333 ? -2.463 -9.885 -24.800 1.00 95.50 333 GLY A C 1
ATOM 2701 O O . GLY A 1 333 ? -1.288 -9.949 -24.431 1.00 95.50 333 GLY A O 1
ATOM 2702 N N . THR A 1 334 ? -2.946 -8.782 -25.387 1.00 97.50 334 THR A N 1
ATOM 2703 C CA . THR A 1 334 ? -2.089 -7.624 -25.679 1.00 97.50 334 THR A CA 1
ATOM 2704 C C . THR A 1 334 ? -1.667 -6.906 -24.402 1.00 97.50 334 THR A C 1
ATOM 2706 O O . THR A 1 334 ? -2.484 -6.546 -23.560 1.00 97.50 334 THR A O 1
ATOM 2709 N N . ILE A 1 335 ? -0.369 -6.609 -24.307 1.00 97.81 335 ILE A N 1
ATOM 2710 C CA . ILE A 1 335 ? 0.207 -5.763 -23.258 1.00 97.81 335 ILE A CA 1
ATOM 2711 C C . ILE A 1 335 ? 0.456 -4.367 -23.827 1.00 97.81 335 ILE A C 1
ATOM 2713 O O . ILE A 1 335 ? 1.353 -4.185 -24.658 1.00 97.81 335 ILE A O 1
ATOM 2717 N N . LEU A 1 336 ? -0.300 -3.375 -23.346 1.00 96.31 336 LEU A N 1
ATOM 2718 C CA . LEU A 1 336 ? -0.161 -1.976 -23.770 1.00 96.31 336 LEU A CA 1
ATOM 2719 C C . LEU A 1 336 ? 1.271 -1.475 -23.537 1.00 96.31 336 LEU A C 1
ATOM 2721 O O . LEU A 1 336 ? 1.875 -1.759 -22.493 1.00 96.31 336 LEU A O 1
ATOM 2725 N N . ARG A 1 337 ? 1.856 -0.790 -24.530 1.00 87.06 337 ARG A N 1
ATOM 2726 C CA . ARG A 1 337 ? 3.291 -0.453 -24.554 1.00 87.06 337 ARG A CA 1
ATOM 2727 C C . ARG A 1 337 ? 3.646 0.840 -23.836 1.00 87.06 337 ARG A C 1
ATOM 2729 O O . ARG A 1 337 ? 2.881 1.810 -23.949 1.00 87.06 337 ARG A O 1
#